Protein AF-0000000068208771 (afdb_homodimer)

Foldseek 3Di:
DDPVPCCVDQDLVSVQLVQQQVLLVVEPPPVQRKKKWKAWPVSHTQFIATDDPDHRLVRGLVSRPPPDLPIAMEMEMADQDAQVSLLVCLNSRHAEYEYADDPVDPPCVHNSVVSNVVSNHHYHHDYDPNPDDDDDPDDDD/DPPVPCCVDQDLVSVQLVQQQVLLVVEPPPVQRKKKWKAWPVSHTQFIATDDPDHRLVRGLVSRPPPDLPIAMEMEIADQDAQVSLLVCLNSRHAEYEYADDPVDPNCPHNSNVSNVVSNHHYHHDYDPNPDDDDDPDDDD

Secondary structure (DSSP, 8-state):
---S----S--HHHHHHHHHHHHHTT-S-GGG--EEEEE-TT--EEEEEE-SSS-HHHHHHHHS-S--TTS-EEEEESS---HHHHHHHHHTTEEEEEEE--TTS-GGGSHHHHHHHHTTPEEEEE--SS-EEEEE-S---/---S----S--HHHHHHHHHHHHHTT-S-GGG--EEEEE-TT--EEEEEE-SSS-HHHHHHHHS-TT-TTS-EEEEESS---HHHHHHHHHTTEEEEEEE--TTS-GGGSHHHHHHHHTTPEEEEE--SS-EEEEE-S---

Sequence (282 aa):
MDSQGRLCYLEGTNYFMGLACLTALRTFDRNNQVGVCVIDAGQKIVSLGYQNDSHAEINALNSLNSQSVSELYTMFVTKFPCSQCAYVIGTFGIKKLVYPHDKRKKIRTTNAFRILQEFGIDVEPYISNAGEIVLSLGPNNMDSQGRLCYLEGTNYFMGLACLTALRTFDRNNQVGVCVIDAGQKIVSLGYQNDSHAEINALNSLNSQSVSELYTMFVTKFPCSQCAYVIGTFGIKKLVYPHDKRKKIRTTNAFRILQEFGIDVEPYISNAGEIVLSLGPNN

Organism: Rhynchophorus ferrugineus (NCBI:txid354439)

Solvent-accessible surface area (backbone atoms only — not comparable to full-atom values): 15100 Å² total; per-residue (Å²): 130,87,69,88,56,70,68,71,29,48,50,70,69,60,41,43,42,43,51,4,50,58,40,8,34,50,7,70,52,72,91,56,51,28,9,19,25,30,24,40,80,84,68,43,78,63,29,64,13,35,22,67,100,48,52,14,66,56,46,18,58,68,59,36,72,82,72,72,65,82,51,52,23,38,37,27,34,49,54,80,64,51,51,70,54,24,52,54,45,48,73,63,35,44,40,31,38,38,26,37,51,42,92,90,54,69,59,86,76,34,67,22,44,50,48,28,49,74,61,63,32,44,77,41,74,37,75,64,82,72,64,64,48,75,42,67,54,50,43,72,129,128,86,69,88,55,70,69,69,30,48,50,68,70,58,43,44,42,43,51,4,48,58,41,7,33,51,8,71,53,72,92,55,51,28,9,21,24,30,24,40,81,85,70,43,77,64,28,64,14,35,21,67,99,47,53,14,66,56,45,18,58,67,60,35,71,81,71,69,60,84,49,50,24,38,34,28,33,49,53,80,65,51,50,69,54,24,50,54,46,49,74,61,34,45,40,32,38,36,26,38,50,42,90,91,53,71,58,84,75,35,67,22,44,50,47,27,48,74,62,64,32,44,76,41,73,38,77,63,83,74,64,65,47,75,42,69,54,49,42,73,130

Structure (mmCIF, N/CA/C/O backbone):
data_AF-0000000068208771-model_v1
#
loop_
_entity.id
_entity.type
_entity.pdbx_description
1 polymer 'CMP/dCMP-type deaminase domain-containing protein'
#
loop_
_atom_site.group_PDB
_atom_site.id
_atom_site.type_symbol
_atom_site.label_atom_id
_atom_site.label_alt_id
_atom_site.label_comp_id
_atom_site.label_asym_id
_atom_site.label_entity_id
_atom_site.label_seq_id
_atom_site.pdbx_PDB_ins_code
_atom_site.Cartn_x
_atom_site.Cartn_y
_atom_site.Cartn_z
_atom_site.occupancy
_atom_site.B_iso_or_equiv
_atom_site.auth_seq_id
_atom_site.auth_comp_id
_atom_site.auth_asym_id
_atom_site.auth_atom_id
_atom_site.pdbx_PDB_model_num
ATOM 1 N N . MET A 1 1 ? -28.812 2.52 -18.891 1 22.62 1 MET A N 1
ATOM 2 C CA . MET A 1 1 ? -27.438 2.049 -18.844 1 22.62 1 MET A CA 1
ATOM 3 C C . MET A 1 1 ? -26.594 2.922 -17.922 1 22.62 1 MET A C 1
ATOM 5 O O . MET A 1 1 ? -26.391 4.109 -18.188 1 22.62 1 MET A O 1
ATOM 9 N N . ASP A 1 2 ? -26.766 3.068 -16.578 1 29.27 2 ASP A N 1
ATOM 10 C CA . ASP A 1 2 ? -26.609 4.184 -15.641 1 29.27 2 ASP A CA 1
ATOM 11 C C . ASP A 1 2 ? -25.203 4.758 -15.695 1 29.27 2 ASP A C 1
ATOM 13 O O . ASP A 1 2 ? -24.219 4.016 -15.602 1 29.27 2 ASP A O 1
ATOM 17 N N . SER A 1 3 ? -24.828 5.785 -16.328 1 30.69 3 SER A N 1
ATOM 18 C CA . SER A 1 3 ? -23.812 6.613 -16.984 1 30.69 3 SER A CA 1
ATOM 19 C C . SER A 1 3 ? -22.672 6.93 -16.031 1 30.69 3 SER A C 1
ATOM 21 O O . SER A 1 3 ? -21.672 7.535 -16.438 1 30.69 3 SER A O 1
ATOM 23 N N . GLN A 1 4 ? -23.047 7.496 -14.828 1 34.03 4 GLN A N 1
ATOM 24 C CA . GLN A 1 4 ? -22.062 8 -13.875 1 34.03 4 GLN A CA 1
ATOM 25 C C . GLN A 1 4 ? -20.953 6.98 -13.633 1 34.03 4 GLN A C 1
ATOM 27 O O . GLN A 1 4 ? -21.156 5.992 -12.93 1 34.03 4 GLN A O 1
ATOM 32 N N . GLY A 1 5 ? -20.328 6.605 -14.617 1 36.62 5 GLY A N 1
ATOM 33 C CA . GLY A 1 5 ? -19.531 5.484 -15.086 1 36.62 5 GLY A CA 1
ATOM 34 C C . GLY A 1 5 ? -18.484 5.035 -14.086 1 36.62 5 GLY A C 1
ATOM 35 O O . GLY A 1 5 ? -17.75 5.863 -13.539 1 36.62 5 GLY A O 1
ATOM 36 N N . ARG A 1 6 ? -18.766 4.113 -13.18 1 40.41 6 ARG A N 1
ATOM 37 C CA . ARG A 1 6 ? -17.875 3.516 -12.18 1 40.41 6 ARG A CA 1
ATOM 38 C C . ARG A 1 6 ? -16.422 3.598 -12.609 1 40.41 6 ARG A C 1
ATOM 40 O O . ARG A 1 6 ? -16 2.895 -13.531 1 40.41 6 ARG A O 1
ATOM 47 N N . LEU A 1 7 ? -15.992 4.805 -13.086 1 49.78 7 LEU A N 1
ATOM 48 C CA . LEU A 1 7 ? -14.57 4.746 -13.406 1 49.78 7 LEU A CA 1
ATOM 49 C C . LEU A 1 7 ? -13.859 3.723 -12.523 1 49.78 7 LEU A C 1
ATOM 51 O O . LEU A 1 7 ? -13.789 3.889 -11.305 1 49.78 7 LEU A O 1
ATOM 55 N N . CYS A 1 8 ? -14.25 2.496 -12.828 1 60.72 8 CYS A N 1
ATOM 56 C CA . CYS A 1 8 ? -14.094 1.239 -12.109 1 60.72 8 CYS A CA 1
ATOM 57 C C . CYS A 1 8 ? -12.656 1.057 -11.641 1 60.72 8 CYS A C 1
ATOM 59 O O . CYS A 1 8 ? -12.359 0.129 -10.883 1 60.72 8 CYS A O 1
ATOM 61 N N . TYR A 1 9 ? -11.836 2.064 -12.188 1 73.69 9 TYR A N 1
ATOM 62 C CA . TYR A 1 9 ? -10.484 1.903 -11.656 1 73.69 9 TYR A CA 1
ATOM 63 C C . TYR A 1 9 ? -10.18 2.969 -10.609 1 73.69 9 TYR A C 1
ATOM 65 O O . TYR A 1 9 ? -10.789 4.043 -10.617 1 73.69 9 TYR A O 1
ATOM 73 N N . LEU A 1 10 ? -9.5 2.744 -9.695 1 83.94 10 LEU A N 1
ATOM 74 C CA . LEU A 1 10 ? -9.117 3.623 -8.594 1 83.94 10 LEU A CA 1
ATOM 75 C C . LEU A 1 10 ? -8.117 4.68 -9.062 1 83.94 10 LEU A C 1
ATOM 77 O O . LEU A 1 10 ? -6.996 4.348 -9.445 1 83.94 10 LEU A O 1
ATOM 81 N N . GLU A 1 11 ? -8.508 5.938 -9.047 1 85.69 11 GLU A N 1
ATOM 82 C CA . GLU A 1 11 ? -7.637 7.051 -9.414 1 85.69 11 GLU A CA 1
ATOM 83 C C . GLU A 1 11 ? -6.461 7.176 -8.453 1 85.69 11 GLU A C 1
ATOM 85 O O . GLU A 1 11 ? -6.523 6.691 -7.324 1 85.69 11 GLU A O 1
ATOM 90 N N . GLY A 1 12 ? -5.379 7.848 -8.93 1 90.56 12 GLY A N 1
ATOM 91 C CA . GLY A 1 12 ? -4.129 7.914 -8.195 1 90.56 12 GLY A CA 1
ATOM 92 C C . GLY A 1 12 ? -4.293 8.469 -6.789 1 90.56 12 GLY A C 1
ATOM 93 O O . GLY A 1 12 ? -3.807 7.883 -5.824 1 90.56 12 GLY A O 1
ATOM 94 N N . THR A 1 13 ? -5.027 9.625 -6.699 1 92.44 13 THR A N 1
ATOM 95 C CA . THR A 1 13 ? -5.16 10.25 -5.391 1 92.44 13 THR A CA 1
ATOM 96 C C . THR A 1 13 ? -5.945 9.352 -4.438 1 92.44 13 THR A C 1
ATOM 98 O O . THR A 1 13 ? -5.574 9.203 -3.271 1 92.44 13 THR A O 1
ATOM 101 N N . ASN A 1 14 ? -7.016 8.789 -4.977 1 93.81 14 ASN A N 1
ATOM 102 C CA . ASN A 1 14 ? -7.797 7.852 -4.18 1 93.81 14 ASN A CA 1
ATOM 103 C C . ASN A 1 14 ? -6.98 6.621 -3.799 1 93.81 14 ASN A C 1
ATOM 105 O O . ASN A 1 14 ? -7.121 6.094 -2.693 1 93.81 14 ASN A O 1
ATOM 109 N N . TYR A 1 15 ? -6.172 6.242 -4.719 1 95.25 15 TYR A N 1
ATOM 110 C CA . TYR A 1 15 ? -5.324 5.078 -4.473 1 95.25 15 TYR A CA 1
ATOM 111 C C . TYR A 1 15 ? -4.359 5.34 -3.324 1 95.25 15 TYR A C 1
ATOM 113 O O . TYR A 1 15 ? -4.277 4.551 -2.379 1 95.25 15 TYR A O 1
ATOM 121 N N . PHE A 1 16 ? -3.678 6.465 -3.352 1 96.88 16 PHE A N 1
ATOM 122 C CA . PHE A 1 16 ? -2.666 6.766 -2.346 1 96.88 16 PHE A CA 1
ATOM 123 C C . PHE A 1 16 ? -3.309 7.004 -0.985 1 96.88 16 PHE A C 1
ATOM 125 O O . PHE A 1 16 ? -2.783 6.566 0.041 1 96.88 16 PHE A O 1
ATOM 132 N N . MET A 1 17 ? -4.445 7.645 -1.017 1 96.31 17 MET A N 1
ATOM 133 C CA . MET A 1 17 ? -5.18 7.809 0.235 1 96.31 17 MET A CA 1
ATOM 134 C C . MET A 1 17 ? -5.68 6.461 0.748 1 96.31 17 MET A C 1
ATOM 136 O O . MET A 1 17 ? -5.676 6.211 1.954 1 96.31 17 MET A O 1
ATOM 140 N N . GLY A 1 18 ? -6.152 5.66 -0.198 1 95.94 18 GLY A N 1
ATOM 141 C CA . GLY A 1 18 ? -6.562 4.316 0.167 1 95.94 18 GLY A CA 1
ATOM 142 C C . GLY A 1 18 ? -5.457 3.512 0.825 1 95.94 18 GLY A C 1
ATOM 143 O O . GLY A 1 18 ? -5.703 2.779 1.785 1 95.94 18 GLY A O 1
ATOM 144 N N . LEU A 1 19 ? -4.254 3.639 0.294 1 97.38 19 LEU A N 1
ATOM 145 C CA . LEU A 1 19 ? -3.107 2.963 0.89 1 97.38 19 LEU A CA 1
ATOM 146 C C . LEU A 1 19 ? -2.879 3.438 2.32 1 97.38 19 LEU A C 1
ATOM 148 O O . LEU A 1 19 ? -2.629 2.627 3.217 1 97.38 19 LEU A O 1
ATOM 152 N N . ALA A 1 20 ? -2.939 4.746 2.498 1 97.19 20 ALA A N 1
ATOM 153 C CA . ALA A 1 20 ? -2.793 5.301 3.842 1 97.19 20 ALA A CA 1
ATOM 154 C C . ALA A 1 20 ? -3.869 4.758 4.777 1 97.19 20 ALA A C 1
ATOM 156 O O . ALA A 1 20 ? -3.572 4.352 5.902 1 97.19 20 ALA A O 1
ATOM 157 N N . CYS A 1 21 ? -5.074 4.707 4.328 1 95.06 21 CYS A N 1
ATOM 158 C CA . CYS A 1 21 ? -6.195 4.234 5.133 1 95.06 21 CYS A CA 1
ATOM 159 C C . CYS A 1 21 ? -6.035 2.762 5.48 1 95.06 21 CYS A C 1
ATOM 161 O O . CYS A 1 21 ? -6.277 2.359 6.621 1 95.06 21 CYS A O 1
ATOM 163 N N . LEU A 1 22 ? -5.707 1.969 4.512 1 95.81 22 LEU A N 1
ATOM 164 C CA . LEU A 1 22 ? -5.492 0.55 4.773 1 95.81 22 LEU A CA 1
ATOM 165 C C . LEU A 1 22 ? -4.379 0.348 5.793 1 95.81 22 LEU A C 1
ATOM 167 O O . LEU A 1 22 ? -4.508 -0.469 6.707 1 95.81 22 LEU A O 1
ATOM 171 N N . THR A 1 23 ? -3.279 1.075 5.641 1 96.5 23 THR A N 1
ATOM 172 C CA . THR A 1 23 ? -2.129 0.981 6.535 1 96.5 23 THR A CA 1
ATOM 173 C C . THR A 1 23 ? -2.514 1.384 7.957 1 96.5 23 THR A C 1
ATOM 175 O O . THR A 1 23 ? -2.014 0.811 8.922 1 96.5 23 THR A O 1
ATOM 178 N N . ALA A 1 24 ? -3.418 2.336 8.062 1 95.38 24 ALA A N 1
ATOM 179 C CA . ALA A 1 24 ? -3.885 2.781 9.367 1 95.38 24 ALA A CA 1
ATOM 180 C C . ALA A 1 24 ? -4.496 1.627 10.156 1 95.38 24 ALA A C 1
ATOM 182 O O . ALA A 1 24 ? -4.449 1.615 11.391 1 95.38 24 ALA A O 1
ATOM 183 N N . LEU A 1 25 ? -5.004 0.657 9.453 1 93.12 25 LEU A N 1
ATOM 184 C CA . LEU A 1 25 ? -5.715 -0.451 10.078 1 93.12 25 LEU A CA 1
ATOM 185 C C . LEU A 1 25 ? -4.738 -1.407 10.758 1 93.12 25 LEU A C 1
ATOM 187 O O . LEU A 1 25 ? -5.156 -2.311 11.492 1 93.12 25 LEU A O 1
ATOM 191 N N . ARG A 1 26 ? -3.469 -1.17 10.562 1 93.81 26 ARG A N 1
ATOM 192 C CA . ARG A 1 26 ? -2.469 -1.985 11.25 1 93.81 26 ARG A CA 1
ATOM 193 C C . ARG A 1 26 ? -2.312 -1.557 12.703 1 93.81 26 ARG A C 1
ATOM 195 O O . ARG A 1 26 ? -1.703 -2.268 13.5 1 93.81 26 ARG A O 1
ATOM 202 N N . THR A 1 27 ? -2.73 -0.34 12.961 1 92.38 27 THR A N 1
ATOM 203 C CA . THR A 1 27 ? -2.627 0.186 14.312 1 92.38 27 THR A CA 1
ATOM 204 C C . THR A 1 27 ? -3.453 -0.654 15.281 1 92.38 27 THR A C 1
ATOM 206 O O . THR A 1 27 ? -4.633 -0.911 15.039 1 92.38 27 THR A O 1
ATOM 209 N N . PHE A 1 28 ? -2.826 -1.038 16.344 1 86.94 28 PHE A N 1
ATOM 210 C CA . PHE A 1 28 ? -3.486 -1.889 17.328 1 86.94 28 PHE A CA 1
ATOM 211 C C . PHE A 1 28 ? -4.598 -1.13 18.031 1 86.94 28 PHE A C 1
ATOM 213 O O . PHE A 1 28 ? -5.676 -1.681 18.281 1 86.94 28 PHE A O 1
ATOM 220 N N . ASP A 1 29 ? -4.309 0.114 18.422 1 85.25 29 ASP A N 1
ATOM 221 C CA . ASP A 1 29 ? -5.305 0.947 19.094 1 85.25 29 ASP A CA 1
ATOM 222 C C . ASP A 1 29 ? -6.348 1.454 18.094 1 85.25 29 ASP A C 1
ATOM 224 O O . ASP A 1 29 ? -6.09 2.389 17.328 1 85.25 29 ASP A O 1
ATOM 228 N N . ARG A 1 30 ? -7.477 0.97 18.109 1 82.38 30 ARG A N 1
ATOM 229 C CA . ARG A 1 30 ? -8.539 1.267 17.156 1 82.38 30 ARG A CA 1
ATOM 230 C C . ARG A 1 30 ? -8.945 2.736 17.219 1 82.38 30 ARG A C 1
ATOM 232 O O . ARG A 1 30 ? -9.453 3.291 16.25 1 82.38 30 ARG A O 1
ATOM 239 N N . ASN A 1 31 ? -8.695 3.34 18.328 1 83.44 31 ASN A N 1
ATOM 240 C CA . ASN A 1 31 ? -9.109 4.727 18.516 1 83.44 31 ASN A CA 1
ATOM 241 C C . ASN A 1 31 ? -8.07 5.699 17.953 1 83.44 31 ASN A C 1
ATOM 243 O O . ASN A 1 31 ? -8.32 6.902 17.875 1 83.44 31 ASN A O 1
ATOM 247 N N . ASN A 1 32 ? -6.961 5.148 17.594 1 88.56 32 ASN A N 1
ATOM 248 C CA . ASN A 1 32 ? -5.879 5.996 17.109 1 88.56 32 ASN A CA 1
ATOM 249 C C . ASN A 1 32 ? -5.27 5.449 15.812 1 88.56 32 ASN A C 1
ATOM 251 O O . ASN A 1 32 ? -4.047 5.359 15.688 1 88.56 32 ASN A O 1
ATOM 255 N N . GLN A 1 33 ? -6.18 5.023 14.93 1 91.81 33 GLN A N 1
ATOM 256 C CA . GLN A 1 33 ? -5.688 4.469 13.672 1 91.81 33 GLN A CA 1
ATOM 257 C C . GLN A 1 33 ? -5.344 5.574 12.68 1 91.81 33 GLN A C 1
ATOM 259 O O . GLN A 1 33 ? -6.238 6.195 12.102 1 91.81 33 GLN A O 1
ATOM 264 N N . VAL A 1 34 ? -4.066 5.867 12.594 1 95.06 34 VAL A N 1
ATOM 265 C CA . VAL A 1 34 ? -3.551 6.855 11.656 1 95.06 34 VAL A CA 1
ATOM 266 C C . VAL A 1 34 ? -2.574 6.188 10.688 1 95.06 34 VAL A C 1
ATOM 268 O O . VAL A 1 34 ? -1.745 5.371 11.102 1 95.06 34 VAL A O 1
ATOM 271 N N . GLY A 1 35 ? -2.727 6.441 9.438 1 96.94 35 GLY A N 1
ATOM 272 C CA . GLY A 1 35 ? -1.852 5.91 8.406 1 96.94 35 GLY A CA 1
ATOM 273 C C . GLY A 1 35 ? -1.301 6.98 7.484 1 96.94 35 GLY A C 1
ATOM 274 O O . GLY A 1 35 ? -1.88 8.062 7.363 1 96.94 35 GLY A O 1
ATOM 275 N N . VAL A 1 36 ? -0.156 6.609 6.887 1 97.31 36 VAL A N 1
ATOM 276 C CA . VAL A 1 36 ? 0.547 7.543 6.012 1 97.31 36 VAL A CA 1
ATOM 277 C C . VAL A 1 36 ? 1.045 6.809 4.766 1 97.31 36 VAL A C 1
ATOM 279 O O . VAL A 1 36 ? 1.467 5.652 4.848 1 97.31 36 VAL A O 1
ATOM 282 N N . CYS A 1 37 ? 0.957 7.48 3.656 1 97 37 CYS A N 1
ATOM 283 C CA . CYS A 1 37 ? 1.571 7.039 2.41 1 97 37 CYS A CA 1
ATOM 284 C C . CYS A 1 37 ? 2.428 8.141 1.803 1 97 37 CYS A C 1
ATOM 286 O O . CYS A 1 37 ? 1.97 9.273 1.647 1 97 37 CYS A O 1
ATOM 288 N N . VAL A 1 38 ? 3.711 7.855 1.503 1 95.44 38 VAL A N 1
ATOM 289 C CA . VAL A 1 38 ? 4.609 8.82 0.879 1 95.44 38 VAL A CA 1
ATOM 290 C C . VAL A 1 38 ? 4.977 8.352 -0.527 1 95.44 38 VAL A C 1
ATOM 292 O O . VAL A 1 38 ? 5.352 7.195 -0.725 1 95.44 38 VAL A O 1
ATOM 295 N N . ILE A 1 39 ? 4.844 9.242 -1.461 1 93.88 39 ILE A N 1
ATOM 296 C CA . ILE A 1 39 ? 5.203 8.914 -2.836 1 93.88 39 ILE A CA 1
ATOM 297 C C . ILE A 1 39 ? 6.266 9.891 -3.34 1 93.88 39 ILE A C 1
ATOM 299 O O . ILE A 1 39 ? 6.391 11 -2.824 1 93.88 39 ILE A O 1
ATOM 303 N N . ASP A 1 40 ? 7.055 9.445 -4.297 1 90.38 40 ASP A N 1
ATOM 304 C CA . ASP A 1 40 ? 8.047 10.328 -4.91 1 90.38 40 ASP A CA 1
ATOM 305 C C . ASP A 1 40 ? 7.469 11.039 -6.129 1 90.38 40 ASP A C 1
ATOM 307 O O . ASP A 1 40 ? 6.273 10.938 -6.406 1 90.38 40 ASP A O 1
ATOM 311 N N . ALA A 1 41 ? 8.32 11.766 -6.816 1 88.5 41 ALA A N 1
ATOM 312 C CA . ALA A 1 41 ? 7.879 12.578 -7.949 1 88.5 41 ALA A CA 1
ATOM 313 C C . ALA A 1 41 ? 7.348 11.703 -9.078 1 88.5 41 ALA A C 1
ATOM 315 O O . ALA A 1 41 ? 6.52 12.141 -9.883 1 88.5 41 ALA A O 1
ATOM 316 N N . GLY A 1 42 ? 7.809 10.453 -9.148 1 86.38 42 GLY A N 1
ATOM 317 C CA . GLY A 1 42 ? 7.355 9.516 -10.156 1 86.38 42 GLY A CA 1
ATOM 318 C C . GLY A 1 42 ? 6.129 8.727 -9.734 1 86.38 42 GLY A C 1
ATOM 319 O O . GLY A 1 42 ? 5.785 7.727 -10.367 1 86.38 42 GLY A O 1
ATOM 320 N N . GLN A 1 43 ? 5.562 9.047 -8.562 1 89.81 43 GLN A N 1
ATOM 321 C CA . GLN A 1 43 ? 4.355 8.438 -8.016 1 89.81 43 GLN A CA 1
ATOM 322 C C . GLN A 1 43 ? 4.621 7.008 -7.555 1 89.81 43 GLN A C 1
ATOM 324 O O . GLN A 1 43 ? 3.717 6.172 -7.555 1 89.81 43 GLN A O 1
ATOM 329 N N . LYS A 1 44 ? 5.863 6.789 -7.305 1 87.75 44 LYS A N 1
ATOM 330 C CA . LYS A 1 44 ? 6.211 5.52 -6.672 1 87.75 44 LYS A CA 1
ATOM 331 C C . LYS A 1 44 ? 6.062 5.602 -5.156 1 87.75 44 LYS A C 1
ATOM 333 O O . LYS A 1 44 ? 6.457 6.594 -4.539 1 87.75 44 LYS A O 1
ATOM 338 N N . ILE A 1 45 ? 5.48 4.574 -4.605 1 91.81 45 ILE A N 1
ATOM 339 C CA . ILE A 1 45 ? 5.355 4.52 -3.152 1 91.81 45 ILE A CA 1
ATOM 340 C C . ILE A 1 45 ? 6.727 4.266 -2.525 1 91.81 45 ILE A C 1
ATOM 342 O O . ILE A 1 45 ? 7.387 3.275 -2.84 1 91.81 45 ILE A O 1
ATOM 346 N N . VAL A 1 46 ? 7.117 5.145 -1.644 1 89.69 46 VAL A N 1
ATOM 347 C CA . VAL A 1 46 ? 8.461 5.008 -1.1 1 89.69 46 VAL A CA 1
ATOM 348 C C . VAL A 1 46 ? 8.391 4.633 0.378 1 89.69 46 VAL A C 1
ATOM 350 O O . VAL A 1 46 ? 9.352 4.109 0.941 1 89.69 46 VAL A O 1
ATOM 353 N N . SER A 1 47 ? 7.199 4.918 0.941 1 92.88 47 SER A N 1
ATOM 354 C CA . SER A 1 47 ? 7.094 4.586 2.359 1 92.88 47 SER A CA 1
ATOM 355 C C . SER A 1 47 ? 5.637 4.535 2.809 1 92.88 47 SER A C 1
ATOM 357 O O . SER A 1 47 ? 4.809 5.312 2.334 1 92.88 47 SER A O 1
ATOM 359 N N . LEU A 1 48 ? 5.422 3.646 3.672 1 95.5 48 LEU A N 1
ATOM 360 C CA . LEU A 1 48 ? 4.156 3.551 4.395 1 95.5 48 LEU A CA 1
ATOM 361 C C . LEU A 1 48 ? 4.391 3.506 5.898 1 95.5 48 LEU A C 1
ATOM 363 O O . LEU A 1 48 ? 5.379 2.932 6.363 1 95.5 48 LEU A O 1
ATOM 367 N N . GLY A 1 49 ? 3.463 4.152 6.637 1 95.44 49 GLY A N 1
ATOM 368 C CA . GLY A 1 49 ? 3.59 4.156 8.086 1 95.44 49 GLY A CA 1
ATOM 369 C C . GLY A 1 49 ? 2.254 4.16 8.805 1 95.44 49 GLY A C 1
ATOM 370 O O . GLY A 1 49 ? 1.269 4.691 8.289 1 95.44 49 GLY A O 1
ATOM 371 N N . TYR A 1 50 ? 2.266 3.564 9.969 1 95.56 50 TYR A N 1
ATOM 372 C CA . TYR A 1 50 ? 1.074 3.549 10.812 1 95.56 50 TYR A CA 1
ATOM 373 C C . TYR A 1 50 ? 1.425 3.859 12.258 1 95.56 50 TYR A C 1
ATOM 375 O O . TYR A 1 50 ? 2.59 3.77 12.656 1 95.56 50 TYR A O 1
ATOM 383 N N . GLN A 1 51 ? 0.378 4.215 12.945 1 95 51 GLN A N 1
ATOM 384 C CA . GLN A 1 51 ? 0.531 4.578 14.352 1 95 51 GLN A CA 1
ATOM 385 C C . GLN A 1 51 ? 0.821 3.352 15.211 1 95 51 GLN A C 1
ATOM 387 O O . GLN A 1 51 ? 0.119 2.344 15.117 1 95 51 GLN A O 1
ATOM 392 N N . ASN A 1 52 ? 1.926 3.393 15.961 1 93.75 52 ASN A N 1
ATOM 393 C CA . ASN A 1 52 ? 2.24 2.486 17.062 1 93.75 52 ASN A CA 1
ATOM 394 C C . ASN A 1 52 ? 2.895 3.223 18.219 1 93.75 52 ASN A C 1
ATOM 396 O O . ASN A 1 52 ? 2.348 4.203 18.734 1 93.75 52 ASN A O 1
ATOM 400 N N . ASP A 1 53 ? 4.137 2.904 18.531 1 92.12 53 ASP A N 1
ATOM 401 C CA . ASP A 1 53 ? 4.809 3.621 19.609 1 92.12 53 ASP A CA 1
ATOM 402 C C . ASP A 1 53 ? 5.172 5.043 19.172 1 92.12 53 ASP A C 1
ATOM 404 O O . ASP A 1 53 ? 5.5 5.883 20.016 1 92.12 53 ASP A O 1
ATOM 408 N N . SER A 1 54 ? 5.133 5.262 17.938 1 94.69 54 SER A N 1
ATOM 409 C CA . SER A 1 54 ? 5.371 6.578 17.359 1 94.69 54 SER A CA 1
ATOM 410 C C . SER A 1 54 ? 4.262 6.961 16.391 1 94.69 54 SER A C 1
ATOM 412 O O . SER A 1 54 ? 3.455 6.117 15.992 1 94.69 54 SER A O 1
ATOM 414 N N . HIS A 1 55 ? 4.184 8.18 16.047 1 96.69 55 HIS A N 1
ATOM 415 C CA . HIS A 1 55 ? 3.193 8.656 15.094 1 96.69 55 HIS A CA 1
ATOM 416 C C . HIS A 1 55 ? 3.455 8.086 13.703 1 96.69 55 HIS A C 1
ATOM 418 O O . HIS A 1 55 ? 4.605 7.824 13.336 1 96.69 55 HIS A O 1
ATOM 424 N N . ALA A 1 56 ? 2.373 7.914 12.992 1 97.06 56 ALA A N 1
ATOM 425 C CA . ALA A 1 56 ? 2.447 7.324 11.656 1 97.06 56 ALA A CA 1
ATOM 426 C C . ALA A 1 56 ? 3.404 8.109 10.766 1 97.06 56 ALA A C 1
ATOM 428 O O . ALA A 1 56 ? 4.16 7.52 9.984 1 97.06 56 ALA A O 1
ATOM 429 N N . GLU A 1 57 ? 3.35 9.5 10.781 1 96.5 57 GLU A N 1
ATOM 430 C CA . GLU A 1 57 ? 4.223 10.359 9.984 1 96.5 57 GLU A CA 1
ATOM 431 C C . GLU A 1 57 ? 5.691 10.07 10.281 1 96.5 57 GLU A C 1
ATOM 433 O O . GLU A 1 57 ? 6.5 9.922 9.359 1 96.5 57 GLU A O 1
ATOM 438 N N . ILE A 1 58 ? 5.996 9.969 11.555 1 94.88 58 ILE A N 1
ATOM 439 C CA . ILE A 1 58 ? 7.371 9.727 11.977 1 94.88 58 ILE A CA 1
ATOM 440 C C . ILE A 1 58 ? 7.82 8.344 11.508 1 94.88 58 ILE A C 1
ATOM 442 O O . ILE A 1 58 ? 8.914 8.195 10.953 1 94.88 58 ILE A O 1
ATOM 446 N N . ASN A 1 59 ? 6.969 7.375 11.695 1 94.5 59 ASN A N 1
ATOM 447 C CA . ASN A 1 59 ? 7.297 6.016 11.273 1 94.5 59 ASN A CA 1
ATOM 448 C C . ASN A 1 59 ? 7.535 5.938 9.773 1 94.5 59 ASN A C 1
ATOM 450 O O . ASN A 1 59 ? 8.461 5.254 9.32 1 94.5 59 ASN A O 1
ATOM 454 N N . ALA A 1 60 ? 6.715 6.586 8.984 1 94.38 60 ALA A N 1
ATOM 455 C CA . ALA A 1 60 ? 6.887 6.605 7.535 1 94.38 60 ALA A CA 1
ATOM 456 C C . ALA A 1 60 ? 8.203 7.273 7.148 1 94.38 60 ALA A C 1
ATOM 458 O O . ALA A 1 60 ? 8.945 6.758 6.309 1 94.38 60 ALA A O 1
ATOM 459 N N . LEU A 1 61 ? 8.508 8.367 7.754 1 92.44 61 LEU A N 1
ATOM 460 C CA . LEU A 1 61 ? 9.695 9.148 7.395 1 92.44 61 LEU A CA 1
ATOM 461 C C . LEU A 1 61 ? 10.969 8.422 7.82 1 92.44 61 LEU A C 1
ATOM 463 O O . LEU A 1 61 ? 11.977 8.477 7.117 1 92.44 61 LEU A O 1
ATOM 467 N N . ASN A 1 62 ? 10.867 7.738 8.961 1 88.75 62 ASN A N 1
ATOM 468 C CA . ASN A 1 62 ? 12.023 6.98 9.43 1 88.75 62 ASN A CA 1
ATOM 469 C C . ASN A 1 62 ? 12.352 5.824 8.492 1 88.75 62 ASN A C 1
ATOM 471 O O . ASN A 1 62 ? 13.5 5.395 8.406 1 88.75 62 ASN A O 1
ATOM 475 N N . SER A 1 63 ? 11.383 5.309 7.863 1 84 63 SER A N 1
ATOM 476 C CA . SER A 1 63 ? 11.57 4.172 6.973 1 84 63 SER A CA 1
ATOM 477 C C . SER A 1 63 ? 12.086 4.617 5.605 1 84 63 SER A C 1
ATOM 479 O O . SER A 1 63 ? 12.508 3.791 4.797 1 84 63 SER A O 1
ATOM 481 N N . LEU A 1 64 ? 11.906 5.918 5.293 1 80.12 64 LEU A N 1
ATOM 482 C CA . LEU A 1 64 ? 12.375 6.457 4.02 1 80.12 64 LEU A CA 1
ATOM 483 C C . LEU A 1 64 ? 13.891 6.324 3.904 1 80.12 64 LEU A C 1
ATOM 485 O O . LEU A 1 64 ? 14.617 6.59 4.867 1 80.12 64 LEU A O 1
ATOM 489 N N . ASN A 1 65 ? 14.445 5.227 3.418 1 61.28 65 ASN A N 1
ATOM 490 C CA . ASN A 1 65 ? 15.883 5.09 3.227 1 61.28 65 ASN A CA 1
ATOM 491 C C . ASN A 1 65 ? 16.547 6.441 2.949 1 61.28 65 ASN A C 1
ATOM 493 O O . ASN A 1 65 ? 15.906 7.34 2.395 1 61.28 65 ASN A O 1
ATOM 497 N N . SER A 1 66 ? 17.609 6.844 3.879 1 51.16 66 SER A N 1
ATOM 498 C CA . SER A 1 66 ? 18.438 8.047 3.93 1 51.16 66 SER A CA 1
ATOM 499 C C . SER A 1 66 ? 18.531 8.711 2.561 1 51.16 66 SER A C 1
ATOM 501 O O . SER A 1 66 ? 19.125 9.781 2.426 1 51.16 66 SER A O 1
ATOM 503 N N . GLN A 1 67 ? 18.594 7.957 1.626 1 46.69 67 GLN A N 1
ATOM 504 C CA . GLN A 1 67 ? 19.453 8.523 0.589 1 46.69 67 GLN 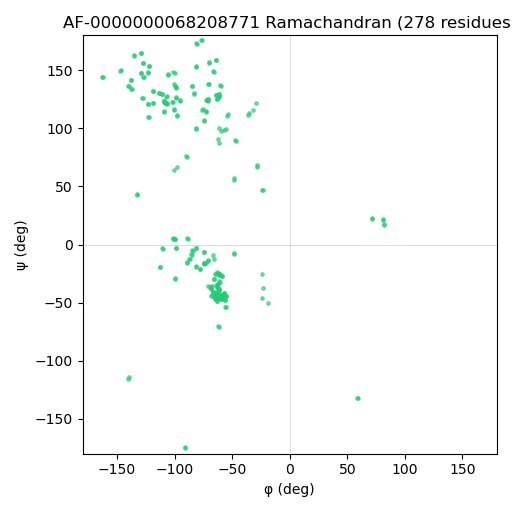A CA 1
ATOM 505 C C . GLN A 1 67 ? 18.891 9.852 0.076 1 46.69 67 GLN A C 1
ATOM 507 O O . GLN A 1 67 ? 19.656 10.781 -0.186 1 46.69 67 GLN A O 1
ATOM 512 N N . SER A 1 68 ? 17.688 9.984 -0.755 1 47.78 68 SER A N 1
ATOM 513 C CA . SER A 1 68 ? 17.703 11.047 -1.749 1 47.78 68 SER A CA 1
ATOM 514 C C . SER A 1 68 ? 16.969 12.289 -1.242 1 47.78 68 SER A C 1
ATOM 516 O O . SER A 1 68 ? 15.75 12.266 -1.076 1 47.78 68 SER A O 1
ATOM 518 N N . VAL A 1 69 ? 17.516 12.953 -0.201 1 47.56 69 VAL A N 1
ATOM 519 C CA . VAL A 1 69 ? 17.125 14.312 0.178 1 47.56 69 VAL A CA 1
ATOM 520 C C . VAL A 1 69 ? 16.422 15 -0.993 1 47.56 69 VAL A C 1
ATOM 522 O O . VAL A 1 69 ? 15.664 15.945 -0.8 1 47.56 69 VAL A O 1
ATOM 525 N N . SER A 1 70 ? 17.016 14.969 -2.141 1 49.84 70 SER A N 1
ATOM 526 C CA . SER A 1 70 ? 16.703 15.914 -3.205 1 49.84 70 SER A CA 1
ATOM 527 C C . SER A 1 70 ? 15.281 15.711 -3.715 1 49.84 70 SER A C 1
ATOM 529 O O . SER A 1 70 ? 14.789 16.484 -4.539 1 49.84 70 SER A O 1
ATOM 531 N N . GLU A 1 71 ? 14.57 14.547 -3.35 1 60.56 71 GLU A N 1
ATOM 532 C CA .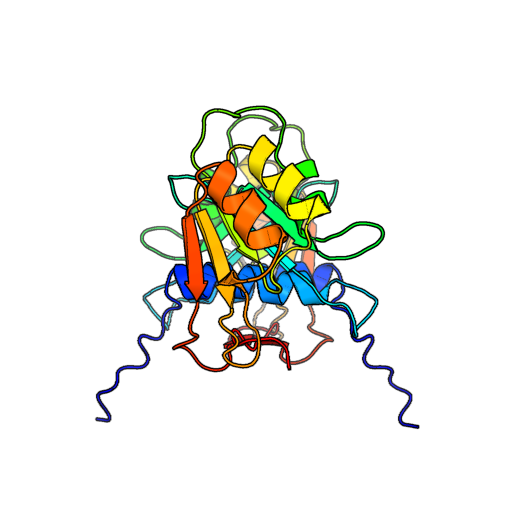 GLU A 1 71 ? 13.453 14.297 -4.25 1 60.56 71 GLU A CA 1
ATOM 533 C C . GLU A 1 71 ? 12.133 14.781 -3.65 1 60.56 71 GLU A C 1
ATOM 535 O O . GLU A 1 71 ? 12.047 15.016 -2.443 1 60.56 71 GLU A O 1
ATOM 540 N N . LEU A 1 72 ? 11.273 15.445 -4.395 1 81.5 72 LEU A N 1
ATOM 541 C CA . LEU A 1 72 ? 9.93 15.984 -4.211 1 81.5 72 LEU A CA 1
ATOM 542 C C . LEU A 1 72 ? 8.945 14.875 -3.859 1 81.5 72 LEU A C 1
ATOM 544 O O . LEU A 1 72 ? 8.656 14.016 -4.691 1 81.5 72 LEU A O 1
ATOM 548 N N . TYR A 1 73 ? 8.727 14.805 -2.445 1 92.19 73 TYR A N 1
ATOM 549 C CA . TYR A 1 73 ? 7.781 13.789 -1.99 1 92.19 73 TYR A CA 1
ATOM 550 C C . TYR A 1 73 ? 6.414 14.398 -1.705 1 92.19 73 TYR A C 1
ATOM 552 O O . TYR A 1 73 ? 6.309 15.594 -1.435 1 92.19 73 TYR A O 1
ATOM 560 N N . THR A 1 74 ? 5.418 13.594 -1.939 1 96 74 THR A N 1
ATOM 561 C CA . THR A 1 74 ? 4.066 13.898 -1.488 1 96 74 THR A CA 1
ATOM 562 C C . THR A 1 74 ? 3.643 12.938 -0.376 1 96 74 THR A C 1
ATOM 564 O O . THR A 1 74 ? 3.852 11.727 -0.477 1 96 74 THR A O 1
ATOM 567 N N . MET A 1 75 ? 3.17 13.492 0.664 1 96.94 75 MET A N 1
ATOM 568 C CA . MET A 1 75 ? 2.732 12.703 1.808 1 96.94 75 MET A CA 1
ATOM 569 C C . MET A 1 75 ? 1.213 12.719 1.937 1 96.94 75 MET A C 1
ATOM 571 O O . MET A 1 75 ? 0.604 13.797 1.964 1 96.94 75 MET A O 1
ATOM 575 N N . PHE A 1 76 ? 0.603 11.531 1.934 1 97.81 76 PHE A N 1
ATOM 576 C CA . PHE A 1 76 ? -0.813 11.367 2.238 1 97.81 76 PHE A CA 1
ATOM 577 C C . PHE A 1 76 ? -1.009 10.93 3.686 1 97.81 76 PHE A C 1
ATOM 579 O O . PHE A 1 76 ? -0.4 9.953 4.133 1 97.81 76 PHE A O 1
ATOM 586 N N . VAL A 1 77 ? -1.829 11.664 4.414 1 97.38 77 VAL A N 1
ATOM 587 C CA . VAL A 1 77 ? -2.096 11.336 5.812 1 97.38 77 VAL A CA 1
ATOM 588 C C . VAL A 1 77 ? -3.596 11.141 6.02 1 97.38 77 VAL A C 1
ATOM 590 O O . VAL A 1 77 ? -4.41 11.781 5.344 1 97.38 77 VAL A O 1
ATOM 593 N N . THR A 1 78 ? -3.928 10.25 6.953 1 95.88 78 THR A N 1
ATOM 594 C CA . THR A 1 78 ? -5.344 10.031 7.23 1 95.88 78 THR A CA 1
ATOM 595 C C . THR A 1 78 ? -5.836 10.984 8.312 1 95.88 78 THR A C 1
ATOM 597 O O . THR A 1 78 ? -7.043 11.117 8.531 1 95.88 78 THR A O 1
ATOM 600 N N . LYS A 1 79 ? -4.93 11.602 9.016 1 94.38 79 LYS A N 1
ATOM 601 C CA . LYS A 1 79 ? -5.18 12.625 10.023 1 94.38 79 LYS A CA 1
ATOM 602 C C . LYS A 1 79 ? -4.129 13.734 9.953 1 94.38 79 LYS A C 1
ATOM 604 O O . LYS A 1 79 ? -2.939 13.453 9.797 1 94.38 79 LYS A O 1
ATOM 609 N N . PHE A 1 80 ? -4.602 14.969 10.047 1 96.56 80 PHE A N 1
ATOM 610 C CA . PHE A 1 80 ? -3.666 16.078 9.953 1 96.56 80 PHE A CA 1
ATOM 611 C C . PHE A 1 80 ? -2.623 16.016 11.062 1 96.56 80 PHE A C 1
ATOM 613 O O . PHE A 1 80 ? -2.959 15.75 12.219 1 96.56 80 PHE A O 1
ATOM 620 N N . PRO A 1 81 ? -1.405 16.266 10.75 1 97.12 81 PRO A N 1
ATOM 621 C CA . PRO A 1 81 ? -0.332 16.047 11.727 1 97.12 81 PRO A CA 1
ATOM 622 C C . PRO A 1 81 ? -0.367 17.062 12.867 1 97.12 81 PRO A C 1
ATOM 624 O O . PRO A 1 81 ? -0.893 18.172 12.711 1 97.12 81 PRO A O 1
ATOM 627 N N . CYS A 1 82 ? 0.227 16.625 13.961 1 96.88 82 CYS A N 1
ATOM 628 C CA . CYS A 1 82 ? 0.47 17.547 15.062 1 96.88 82 CYS A CA 1
ATOM 629 C C . CYS A 1 82 ? 1.657 18.453 14.75 1 96.88 82 CYS A C 1
ATOM 631 O O . CYS A 1 82 ? 2.33 18.281 13.734 1 96.88 82 CYS A O 1
ATOM 633 N N . SER A 1 83 ? 1.896 19.391 15.68 1 97.62 83 SER A N 1
ATOM 634 C CA . SER A 1 83 ? 2.949 20.375 15.453 1 97.62 83 SER A CA 1
ATOM 635 C C . SER A 1 83 ? 4.32 19.703 15.406 1 97.62 83 SER A C 1
ATOM 637 O O . SER A 1 83 ? 5.16 20.062 14.578 1 97.62 83 SER A O 1
ATOM 639 N N . GLN A 1 84 ? 4.57 18.812 16.234 1 97.06 84 GLN A N 1
ATOM 640 C CA . GLN A 1 84 ? 5.863 18.141 16.266 1 97.06 84 GLN A CA 1
ATOM 641 C C . GLN A 1 84 ? 6.129 17.375 14.977 1 97.06 84 GLN A C 1
ATOM 643 O O . GLN A 1 84 ? 7.215 17.484 14.398 1 97.06 84 GLN A O 1
ATOM 648 N N . CYS A 1 85 ? 5.18 16.688 14.562 1 97.56 85 CYS A N 1
ATOM 649 C CA . CYS A 1 85 ? 5.348 15.93 13.32 1 97.56 85 CYS A CA 1
ATOM 650 C C . CYS A 1 85 ? 5.457 16.875 12.125 1 97.56 85 CYS A C 1
ATOM 652 O O . CYS A 1 85 ? 6.168 16.578 11.164 1 97.56 85 CYS A O 1
ATOM 654 N N . ALA A 1 86 ? 4.703 17.953 12.203 1 97.12 86 ALA A N 1
ATOM 655 C CA . ALA A 1 86 ? 4.793 18.938 11.125 1 97.12 86 ALA A CA 1
ATOM 656 C C . ALA A 1 86 ? 6.227 19.438 10.953 1 97.12 86 ALA A C 1
ATOM 658 O O . ALA A 1 86 ? 6.711 19.578 9.828 1 97.12 86 ALA A O 1
ATOM 659 N N . TYR A 1 87 ? 6.848 19.703 12.039 1 95.19 87 TYR A N 1
ATOM 660 C CA . TYR A 1 87 ? 8.234 20.141 11.984 1 95.19 87 TYR A CA 1
ATOM 661 C C . TYR A 1 87 ? 9.117 19.062 11.344 1 95.19 87 TYR A C 1
ATOM 663 O O . TYR A 1 87 ? 9.93 19.375 10.461 1 95.19 87 TYR A O 1
ATOM 671 N N . VAL A 1 88 ? 8.953 17.844 11.75 1 93.44 88 VAL A N 1
ATOM 672 C CA . VAL A 1 88 ? 9.758 16.75 11.227 1 93.44 88 VAL A CA 1
ATOM 673 C C . VAL A 1 88 ? 9.508 16.578 9.734 1 93.44 88 VAL A C 1
ATOM 675 O O . VAL A 1 88 ? 10.453 16.406 8.953 1 93.44 88 VAL A O 1
ATOM 678 N N . ILE A 1 89 ? 8.297 16.641 9.289 1 94.31 89 ILE A N 1
ATOM 679 C CA . ILE A 1 89 ? 7.93 16.547 7.883 1 94.31 89 ILE A CA 1
ATOM 680 C C . ILE A 1 89 ? 8.688 17.594 7.078 1 94.31 89 ILE A C 1
ATOM 682 O O . ILE A 1 89 ? 9.227 17.297 6.008 1 94.31 89 ILE A O 1
ATOM 686 N N . GLY A 1 90 ? 8.742 18.797 7.59 1 91.19 90 GLY A N 1
ATOM 687 C CA . GLY A 1 90 ? 9.406 19.891 6.914 1 91.19 90 GLY A CA 1
ATOM 688 C C . GLY A 1 90 ? 10.891 19.641 6.684 1 91.19 90 GLY A C 1
ATOM 689 O O . GLY A 1 90 ? 11.453 20.094 5.688 1 91.19 90 GLY A O 1
ATOM 690 N N . THR A 1 91 ? 11.477 18.812 7.531 1 88.75 91 THR A N 1
ATOM 691 C CA . THR A 1 91 ? 12.914 18.578 7.453 1 88.75 91 THR A CA 1
ATOM 692 C C . THR A 1 91 ? 13.234 17.469 6.457 1 88.75 91 THR A C 1
ATOM 694 O O . THR A 1 91 ? 14.391 17.281 6.066 1 88.75 91 THR A O 1
ATOM 697 N N . PHE A 1 92 ? 12.258 16.609 5.918 1 87.25 92 PHE A N 1
ATOM 698 C CA . PHE A 1 92 ? 12.461 15.445 5.059 1 87.25 92 PHE A CA 1
ATOM 699 C C . PHE A 1 92 ? 12.211 15.797 3.6 1 87.25 92 PHE A C 1
ATOM 701 O O . PHE A 1 92 ? 12.328 14.945 2.719 1 87.25 92 PHE A O 1
ATOM 708 N N . GLY A 1 93 ? 11.961 16.984 3.301 1 81.12 93 GLY A N 1
ATOM 709 C CA . GLY A 1 93 ? 11.805 17.375 1.91 1 81.12 93 GLY A CA 1
ATOM 710 C C . GLY A 1 93 ? 10.43 17.078 1.35 1 81.12 93 GLY A C 1
ATOM 711 O O . GLY A 1 93 ? 10.273 16.844 0.148 1 81.12 93 GLY A O 1
ATOM 712 N N . ILE A 1 94 ? 9.5 16.859 2.047 1 92.12 94 ILE A N 1
ATOM 713 C CA . ILE A 1 94 ? 8.125 16.75 1.588 1 92.12 94 ILE A CA 1
ATOM 714 C C . ILE A 1 94 ? 7.676 18.062 0.963 1 92.12 94 ILE A C 1
ATOM 716 O O . ILE A 1 94 ? 7.848 19.125 1.56 1 92.12 94 ILE A O 1
ATOM 720 N N . LYS A 1 95 ? 7.184 17.922 -0.21 1 93.81 95 LYS A N 1
ATOM 721 C CA . LYS A 1 95 ? 6.766 19.125 -0.914 1 93.81 95 LYS A CA 1
ATOM 722 C C . LYS A 1 95 ? 5.254 19.328 -0.812 1 93.81 95 LYS A C 1
ATOM 724 O O . LYS A 1 95 ? 4.77 20.469 -0.88 1 93.81 95 LYS A O 1
ATOM 729 N N . LYS A 1 96 ? 4.586 18.266 -0.715 1 96.75 96 LYS A N 1
ATOM 730 C CA . LYS A 1 96 ? 3.127 18.312 -0.687 1 96.75 96 LYS A CA 1
ATOM 731 C C . LYS A 1 96 ? 2.566 17.375 0.375 1 96.75 96 LYS A C 1
ATOM 733 O O . LYS A 1 96 ? 3.041 16.25 0.524 1 96.75 96 LYS A O 1
ATOM 738 N N . LEU A 1 97 ? 1.623 17.906 1.123 1 97.31 97 LEU A N 1
ATOM 739 C CA . LEU A 1 97 ? 0.891 17.109 2.107 1 97.31 97 LEU A CA 1
ATOM 740 C C . LEU A 1 97 ? -0.599 17.078 1.78 1 97.31 97 LEU A C 1
ATOM 742 O O . LEU A 1 97 ? -1.23 18.125 1.646 1 97.31 97 LEU A O 1
ATOM 746 N N . VAL A 1 98 ? -1.15 15.883 1.594 1 97.38 98 VAL A N 1
ATOM 747 C CA . VAL A 1 98 ? -2.561 15.688 1.275 1 97.38 98 VAL A CA 1
ATOM 748 C C . VAL A 1 98 ? -3.283 15.086 2.479 1 97.38 98 VAL A C 1
ATOM 750 O O . VAL A 1 98 ? -2.879 14.039 2.992 1 97.38 98 VAL A O 1
ATOM 753 N N . TYR A 1 99 ? -4.316 15.75 2.979 1 96.31 99 TYR A N 1
ATOM 754 C CA . TYR A 1 99 ? -5.047 15.312 4.164 1 96.31 99 TYR A CA 1
ATOM 755 C C . TYR A 1 99 ? -6.547 15.281 3.898 1 96.31 99 TYR A C 1
ATOM 757 O O . TYR A 1 99 ? -7.051 16.031 3.053 1 96.31 99 TYR A O 1
ATOM 765 N N . PRO A 1 100 ? -7.273 14.328 4.559 1 93.31 100 PRO A N 1
ATOM 766 C CA . PRO A 1 100 ? -8.727 14.328 4.363 1 93.31 100 PRO A CA 1
ATOM 767 C C . PRO A 1 100 ? -9.391 15.594 4.902 1 93.31 100 PRO A C 1
ATOM 769 O O . PRO A 1 100 ? -9.227 15.93 6.078 1 93.31 100 PRO A O 1
ATOM 772 N N . HIS A 1 101 ? -10.117 16.141 4.094 1 89.06 101 HIS A N 1
ATOM 773 C CA . HIS A 1 101 ? -10.797 17.375 4.473 1 89.06 101 HIS A CA 1
ATOM 774 C C . HIS A 1 101 ? -11.906 17.109 5.48 1 89.06 101 HIS A C 1
ATOM 776 O O . HIS A 1 101 ? -12.766 16.25 5.25 1 89.06 101 HIS A O 1
ATOM 782 N N . ASP A 1 102 ? -11.852 17.75 6.531 1 84.94 102 ASP A N 1
ATOM 783 C CA . ASP A 1 102 ? -12.891 17.766 7.559 1 84.94 102 ASP A CA 1
ATOM 784 C C . ASP A 1 102 ? -13.383 19.188 7.828 1 84.94 102 ASP A C 1
ATOM 786 O O . ASP A 1 102 ? -12.664 19.984 8.422 1 84.94 102 ASP A O 1
ATOM 790 N N . LYS A 1 103 ? -14.594 19.469 7.422 1 79.06 103 LYS A N 1
ATOM 791 C CA . LYS A 1 103 ? -15.156 20.812 7.527 1 79.06 103 LYS A CA 1
ATOM 792 C C . LYS A 1 103 ? -15.227 21.266 8.984 1 79.06 103 LYS A C 1
ATOM 794 O O . LYS A 1 103 ? -15.234 22.469 9.266 1 79.06 103 LYS A O 1
ATOM 799 N N . ARG A 1 104 ? -15.32 20.344 9.922 1 84.88 104 ARG A N 1
ATOM 800 C CA . ARG A 1 104 ? -15.453 20.656 11.344 1 84.88 104 ARG A CA 1
ATOM 801 C C . ARG A 1 104 ? -14.12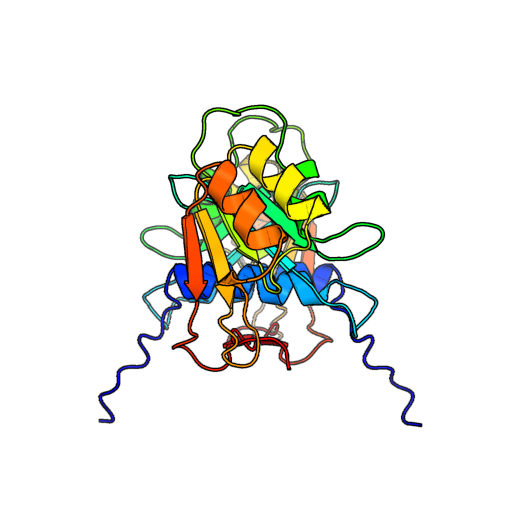5 21.141 11.93 1 84.88 104 ARG A C 1
ATOM 803 O O . ARG A 1 104 ? -14.086 21.688 13.031 1 84.88 104 ARG A O 1
ATOM 810 N N . LYS A 1 105 ? -13.094 20.891 11.211 1 85.44 105 LYS A N 1
ATOM 811 C CA . LYS A 1 105 ? -11.766 21.219 11.719 1 85.44 105 LYS A CA 1
ATOM 812 C C . LYS A 1 105 ? -11.188 22.438 10.992 1 85.44 105 LYS A C 1
ATOM 814 O O . LYS A 1 105 ? -11.18 22.484 9.766 1 85.44 105 LYS A O 1
ATOM 819 N N . LYS A 1 106 ? -10.773 23.375 11.789 1 90.94 106 LYS A N 1
ATOM 820 C CA . LYS A 1 106 ? -10.133 24.562 11.234 1 90.94 106 LYS A CA 1
ATOM 821 C C . LYS A 1 106 ? -8.625 24.375 11.109 1 90.94 106 LYS A C 1
ATOM 823 O O . LYS A 1 106 ? -7.855 24.969 11.875 1 90.94 106 LYS A O 1
ATOM 828 N N . ILE A 1 107 ? -8.203 23.641 10.133 1 91.62 107 ILE A N 1
ATOM 829 C CA . ILE A 1 107 ? -6.824 23.203 9.961 1 91.62 107 ILE A CA 1
ATOM 830 C C . ILE A 1 107 ? -5.926 24.422 9.742 1 91.62 107 ILE A C 1
ATOM 832 O O . ILE A 1 107 ? -4.824 24.484 10.297 1 91.62 107 ILE A O 1
ATOM 836 N N . ARG A 1 108 ? -6.379 25.469 9.07 1 91.62 108 ARG A N 1
ATOM 837 C CA . ARG A 1 108 ? -5.562 26.625 8.68 1 91.62 108 ARG A CA 1
ATOM 838 C C . ARG A 1 108 ? -5.195 27.469 9.891 1 91.62 108 ARG A C 1
ATOM 840 O O . ARG A 1 108 ? -4.281 28.297 9.828 1 91.62 108 ARG A O 1
ATOM 847 N N . THR A 1 109 ? -5.852 27.203 10.938 1 92 109 THR A N 1
ATOM 848 C CA . THR A 1 109 ? -5.594 28.016 12.125 1 92 109 THR A CA 1
ATOM 849 C C . THR A 1 109 ? -4.652 27.297 13.078 1 92 109 THR A C 1
ATOM 851 O O . THR A 1 109 ? -4.266 27.844 14.117 1 92 109 THR A O 1
ATOM 854 N N . THR A 1 110 ? -4.266 26.094 12.75 1 94.75 110 THR A N 1
ATOM 855 C CA . THR A 1 110 ? -3.443 25.297 13.656 1 94.75 110 THR A CA 1
ATOM 856 C C . THR A 1 110 ? -1.975 25.703 13.539 1 94.75 110 THR A C 1
ATOM 858 O O . THR A 1 110 ? -1.541 26.203 12.508 1 94.75 110 THR A O 1
ATOM 861 N N . ASN A 1 111 ? -1.276 25.469 14.625 1 97.19 111 ASN A N 1
ATOM 862 C CA . ASN A 1 111 ? 0.168 25.672 14.617 1 97.19 111 ASN A CA 1
ATOM 863 C C . ASN A 1 111 ? 0.857 24.766 13.609 1 97.19 111 ASN A C 1
ATOM 865 O O . ASN A 1 111 ? 1.809 25.156 12.938 1 97.19 111 ASN A O 1
ATOM 869 N N . ALA A 1 112 ? 0.414 23.578 13.484 1 97.62 112 ALA A N 1
ATOM 870 C CA . ALA A 1 112 ? 0.976 22.609 12.547 1 97.62 112 ALA A CA 1
ATOM 871 C C . ALA A 1 112 ? 0.915 23.141 11.117 1 97.62 112 ALA A C 1
ATOM 873 O O . ALA A 1 112 ? 1.883 23.016 10.359 1 97.62 112 ALA A O 1
ATOM 874 N N . PHE A 1 113 ? -0.191 23.703 10.781 1 97.25 113 PHE A N 1
ATOM 875 C CA . PHE A 1 113 ? -0.351 24.266 9.445 1 97.25 113 PHE A CA 1
ATOM 876 C C . PHE A 1 113 ? 0.668 25.375 9.195 1 97.25 113 PHE A C 1
ATOM 878 O O . PHE A 1 113 ? 1.301 25.406 8.141 1 97.25 113 PHE A O 1
ATOM 885 N N . ARG A 1 114 ? 0.815 26.25 10.172 1 97.5 114 ARG A N 1
ATOM 886 C CA . ARG A 1 114 ? 1.767 27.344 10.062 1 97.5 114 ARG A CA 1
ATOM 887 C C . ARG A 1 114 ? 3.186 26.828 9.859 1 97.5 114 ARG A C 1
ATOM 889 O O . ARG A 1 114 ? 3.932 27.344 9.023 1 97.5 114 ARG A O 1
ATOM 896 N N . ILE A 1 115 ? 3.516 25.859 10.617 1 97.44 115 ILE A N 1
ATOM 897 C CA . ILE A 1 115 ? 4.84 25.25 10.516 1 97.44 115 ILE A CA 1
ATOM 898 C C . ILE A 1 115 ? 5.055 24.703 9.109 1 97.44 115 ILE A C 1
ATOM 900 O O . ILE A 1 115 ? 6.086 24.969 8.484 1 97.44 115 ILE A O 1
ATOM 904 N N . LEU A 1 116 ? 4.102 24 8.586 1 97.25 116 LEU A N 1
ATOM 905 C CA . LEU A 1 116 ? 4.207 23.438 7.25 1 97.25 116 LEU A CA 1
ATOM 906 C C . LEU A 1 116 ? 4.359 24.547 6.203 1 97.25 116 LEU A C 1
ATOM 908 O O . LEU A 1 116 ? 5.152 24.406 5.27 1 97.25 116 LEU A O 1
ATOM 912 N N . GLN A 1 117 ? 3.641 25.625 6.395 1 96.88 117 GLN A N 1
ATOM 913 C CA . GLN A 1 117 ? 3.736 26.766 5.48 1 96.88 117 GLN A CA 1
ATOM 914 C C . GLN A 1 117 ? 5.129 27.391 5.516 1 96.88 117 GLN A C 1
ATOM 916 O O . GLN A 1 117 ? 5.676 27.766 4.477 1 96.88 117 GLN A O 1
ATOM 921 N N . GLU A 1 118 ? 5.625 27.484 6.637 1 96.5 118 GLU A N 1
ATOM 922 C CA . GLU A 1 118 ? 6.949 28.078 6.801 1 96.5 118 GLU A CA 1
ATOM 923 C C . GLU A 1 118 ? 8.008 27.266 6.059 1 96.5 118 GLU A C 1
ATOM 925 O O . GLU A 1 118 ? 8.984 27.812 5.559 1 96.5 118 GLU A O 1
ATOM 930 N N . PHE A 1 119 ? 7.832 25.969 5.949 1 95.12 119 PHE A N 1
ATOM 931 C CA . PHE A 1 119 ? 8.766 25.109 5.242 1 95.12 119 PHE A CA 1
ATOM 932 C C . PHE A 1 119 ? 8.469 25.094 3.748 1 95.12 119 PHE A C 1
ATOM 934 O O . PHE A 1 119 ? 9.18 24.453 2.973 1 95.12 119 PHE A O 1
ATOM 941 N N . GLY A 1 120 ? 7.375 25.766 3.352 1 95.38 120 GLY A N 1
ATOM 942 C CA . GLY A 1 120 ? 7.02 25.844 1.943 1 95.38 120 GLY A CA 1
ATOM 943 C C . GLY A 1 120 ? 6.297 24.609 1.442 1 95.38 120 GLY A C 1
ATOM 944 O O . GLY A 1 120 ? 6.344 24.297 0.25 1 95.38 120 GLY A O 1
ATOM 945 N N . ILE A 1 121 ? 5.715 23.859 2.289 1 95.81 121 ILE A N 1
ATOM 946 C CA . ILE A 1 121 ? 5.004 22.641 1.931 1 95.81 121 ILE A CA 1
ATOM 947 C C . ILE A 1 121 ? 3.588 22.984 1.469 1 95.81 121 ILE A C 1
ATOM 949 O O . ILE A 1 121 ? 2.889 23.766 2.119 1 95.81 121 ILE A O 1
ATOM 953 N N . ASP A 1 122 ? 3.191 22.453 0.31 1 96.88 122 ASP A N 1
ATOM 954 C CA . ASP A 1 122 ? 1.828 22.594 -0.192 1 96.88 122 ASP A CA 1
ATOM 955 C C . ASP A 1 122 ? 0.866 21.672 0.562 1 96.88 122 ASP A C 1
ATOM 957 O O . ASP A 1 122 ? 1.033 20.453 0.56 1 96.88 122 ASP A O 1
ATOM 961 N N . VAL A 1 123 ? -0.069 22.297 1.258 1 97.19 123 VAL A N 1
ATOM 962 C CA . VAL A 1 123 ? -1.06 21.547 2.023 1 97.19 123 VAL A CA 1
ATOM 963 C C . VAL A 1 123 ? -2.375 21.484 1.251 1 97.19 123 VAL A C 1
ATOM 965 O O . VAL A 1 123 ? -3.018 22.516 1.032 1 97.19 123 VAL A O 1
ATOM 968 N N . GLU A 1 124 ? -2.77 20.266 0.871 1 96.25 124 GLU A N 1
ATOM 969 C CA . GLU A 1 124 ? -3.912 20.109 -0.021 1 96.25 124 GLU A CA 1
ATOM 970 C C . GLU A 1 124 ? -4.984 19.219 0.615 1 96.25 124 GLU A C 1
ATOM 972 O O . GLU A 1 124 ? -4.727 18.062 0.96 1 96.25 124 GLU A O 1
ATOM 977 N N . PRO A 1 125 ? -6.18 19.781 0.764 1 94.94 125 PRO A N 1
ATOM 978 C CA . PRO A 1 125 ? -7.27 18.938 1.265 1 94.94 125 PRO A CA 1
ATOM 979 C C . PRO A 1 125 ? -7.73 17.906 0.247 1 94.94 125 PRO A C 1
ATOM 981 O O . PRO A 1 125 ? -7.754 18.172 -0.956 1 94.94 125 PRO A O 1
ATOM 984 N N . TYR A 1 126 ? -7.965 16.75 0.732 1 94.12 126 TYR A N 1
ATOM 985 C CA . TYR A 1 126 ? -8.508 15.656 -0.069 1 94.12 126 TYR A CA 1
ATOM 986 C C . TYR A 1 126 ? -10 15.469 0.194 1 94.12 126 TYR A C 1
ATOM 988 O O . TYR A 1 126 ? -10.422 15.336 1.345 1 94.12 126 TYR A O 1
ATOM 996 N N . ILE A 1 127 ? -10.812 15.547 -0.79 1 87.75 127 ILE A N 1
ATOM 997 C CA . ILE A 1 127 ? -12.242 15.266 -0.713 1 87.75 127 ILE A CA 1
ATOM 998 C C . ILE A 1 127 ? -12.547 13.969 -1.448 1 87.75 127 ILE A C 1
ATOM 1000 O O . ILE A 1 127 ? -12.375 13.875 -2.666 1 87.75 127 ILE A O 1
ATOM 1004 N N . SER A 1 128 ? -12.977 13.008 -0.669 1 82.94 128 SER A N 1
ATOM 1005 C CA . SER A 1 128 ? -13.234 11.695 -1.266 1 82.94 128 SER A CA 1
ATOM 1006 C C . SER A 1 128 ? -14.352 11.773 -2.297 1 82.94 128 SER A C 1
ATOM 1008 O O . SER A 1 128 ? -15.406 12.375 -2.041 1 82.94 128 SER A O 1
ATOM 1010 N N . ASN A 1 129 ? -14.031 11.32 -3.469 1 77.75 129 ASN A N 1
ATOM 1011 C CA . ASN A 1 129 ? -15.062 11.227 -4.496 1 77.75 129 ASN A CA 1
ATOM 1012 C C . ASN A 1 129 ? -15.422 9.773 -4.801 1 77.75 129 ASN A C 1
ATOM 1014 O O . ASN A 1 129 ? -16.234 9.5 -5.684 1 77.75 129 ASN A O 1
ATOM 1018 N N . ALA A 1 130 ? -14.781 8.82 -4.219 1 72.44 130 ALA A N 1
ATOM 1019 C CA . ALA A 1 130 ? -14.961 7.402 -4.523 1 72.44 130 ALA A CA 1
ATOM 1020 C C . ALA A 1 130 ? -15.828 6.719 -3.471 1 72.44 130 ALA A C 1
ATOM 1022 O O . ALA A 1 130 ? -16.328 5.621 -3.695 1 72.44 130 ALA A O 1
ATOM 1023 N N . GLY A 1 131 ? -16.422 7.422 -2.473 1 74.44 131 GLY A N 1
ATOM 1024 C CA . GLY A 1 131 ? -17.125 6.754 -1.398 1 74.44 131 GLY A CA 1
ATOM 1025 C C . GLY A 1 131 ? -16.266 5.785 -0.617 1 74.44 131 GLY A C 1
ATOM 1026 O O . GLY A 1 131 ? -15.141 6.109 -0.248 1 74.44 131 GLY A O 1
ATOM 1027 N N . GLU A 1 132 ? -16.734 4.508 -0.348 1 87.25 132 GLU A N 1
ATOM 1028 C CA . GLU A 1 132 ? -16.016 3.449 0.363 1 87.25 132 GLU A CA 1
ATOM 1029 C C . GLU A 1 132 ? -15.383 2.461 -0.611 1 87.25 132 GLU A C 1
ATOM 1031 O O . GLU A 1 132 ? -15.961 2.156 -1.658 1 87.25 132 GLU A O 1
ATOM 1036 N N . ILE A 1 133 ? -14.195 2.143 -0.325 1 89 133 ILE A N 1
ATOM 1037 C CA . ILE A 1 133 ? -13.531 1.079 -1.07 1 89 133 ILE A CA 1
ATOM 1038 C C . ILE A 1 133 ? -13.664 -0.241 -0.314 1 89 133 ILE A C 1
ATOM 1040 O O . ILE A 1 133 ? -13.297 -0.332 0.859 1 89 133 ILE A O 1
ATOM 1044 N N . VAL A 1 134 ? -14.195 -1.227 -0.977 1 89.06 134 VAL A N 1
ATOM 1045 C CA . VAL A 1 134 ? -14.375 -2.537 -0.36 1 89.06 134 VAL A CA 1
ATOM 1046 C C . VAL A 1 134 ? -13.383 -3.531 -0.965 1 89.06 134 VAL A C 1
ATOM 1048 O O . VAL A 1 134 ? -13.383 -3.748 -2.18 1 89.06 134 VAL A O 1
ATOM 1051 N N . LEU A 1 135 ? -12.57 -4.102 -0.114 1 90.94 135 LEU A N 1
ATOM 1052 C CA . LEU A 1 135 ? -11.594 -5.094 -0.544 1 90.94 135 LEU A CA 1
ATOM 1053 C C . LEU A 1 135 ? -12.008 -6.496 -0.117 1 90.94 135 LEU A C 1
ATOM 1055 O O . LEU A 1 135 ? -12.211 -6.754 1.072 1 90.94 135 LEU A O 1
ATOM 1059 N N . SER A 1 136 ? -12.148 -7.34 -1.083 1 86.5 136 SER A N 1
ATOM 1060 C CA . SER A 1 136 ? -12.344 -8.758 -0.821 1 86.5 136 SER A CA 1
ATOM 1061 C C . SER A 1 136 ? -11.031 -9.531 -0.935 1 86.5 136 SER A C 1
ATOM 1063 O O . SER A 1 136 ? -10.453 -9.625 -2.02 1 86.5 136 SER A O 1
ATOM 1065 N N . LEU A 1 137 ? -10.484 -10.039 0.146 1 85.75 137 LEU A N 1
ATOM 1066 C CA . LEU A 1 137 ? -9.172 -10.688 0.156 1 85.75 137 LEU A CA 1
ATOM 1067 C C . LEU A 1 137 ? -9.273 -12.125 -0.324 1 85.75 137 LEU A C 1
ATOM 1069 O O . LEU A 1 137 ? -8.266 -12.828 -0.428 1 85.75 137 LEU A O 1
ATOM 1073 N N . GLY A 1 138 ? -10.422 -12.695 -0.646 1 70.38 138 GLY A N 1
ATOM 1074 C CA . GLY A 1 138 ? -10.617 -14.047 -1.143 1 70.38 138 GLY A CA 1
ATOM 1075 C C . GLY A 1 138 ? -10.352 -14.18 -2.629 1 70.38 138 GLY A C 1
ATOM 1076 O O . GLY A 1 138 ? -9.852 -13.25 -3.262 1 70.38 138 GLY A O 1
ATOM 1077 N N . PRO A 1 139 ? -10.383 -15.5 -3.096 1 64.19 139 PRO A N 1
ATOM 1078 C CA . PRO A 1 139 ? -10.125 -15.75 -4.516 1 64.19 139 PRO A CA 1
ATOM 1079 C C . PRO A 1 139 ? -11.031 -14.93 -5.434 1 64.19 139 PRO A C 1
ATOM 1081 O O . PRO A 1 139 ? -12.18 -14.641 -5.078 1 64.19 139 PRO A O 1
ATOM 1084 N N . ASN A 1 140 ? -10.477 -13.938 -6.203 1 55.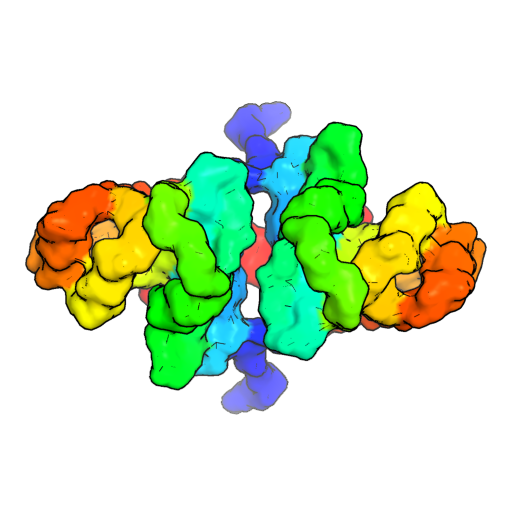91 140 ASN A N 1
ATOM 1085 C CA . ASN A 1 140 ? -11.266 -13.211 -7.188 1 55.91 140 ASN A CA 1
ATOM 1086 C C . ASN A 1 140 ? -12.289 -14.117 -7.871 1 55.91 140 ASN A C 1
ATOM 1088 O O . ASN A 1 140 ? -12 -15.289 -8.133 1 55.91 140 ASN A O 1
ATOM 1092 N N . ASN A 1 141 ? -13.68 -13.914 -7.625 1 39.28 141 ASN A N 1
ATOM 1093 C CA . ASN A 1 141 ? -14.719 -14.562 -8.414 1 39.28 141 ASN A CA 1
ATOM 1094 C C . ASN A 1 141 ? -14.406 -14.492 -9.906 1 39.28 141 ASN A C 1
ATOM 1096 O O . ASN A 1 141 ? -13.859 -13.5 -10.391 1 39.28 141 ASN A O 1
ATOM 1100 N N . MET B 1 1 ? -20.906 -9.805 25.906 1 22.67 1 MET B N 1
ATOM 1101 C CA . MET B 1 1 ? -19.812 -8.961 25.438 1 22.67 1 MET B CA 1
ATOM 1102 C C . MET B 1 1 ? -19.062 -9.609 24.281 1 22.67 1 MET B C 1
ATOM 1104 O O . MET B 1 1 ? -18.469 -10.68 24.438 1 22.67 1 MET B O 1
ATOM 1108 N N . ASP B 1 2 ? -19.609 -9.883 23.062 1 29.42 2 ASP B N 1
ATOM 1109 C CA . ASP B 1 2 ? -19.422 -10.953 22.094 1 29.42 2 ASP B CA 1
ATOM 1110 C C . ASP B 1 2 ? -17.953 -11.078 21.703 1 29.42 2 ASP B C 1
ATOM 1112 O O . ASP B 1 2 ? -17.312 -10.086 21.359 1 29.42 2 ASP B O 1
ATOM 1116 N N . SER B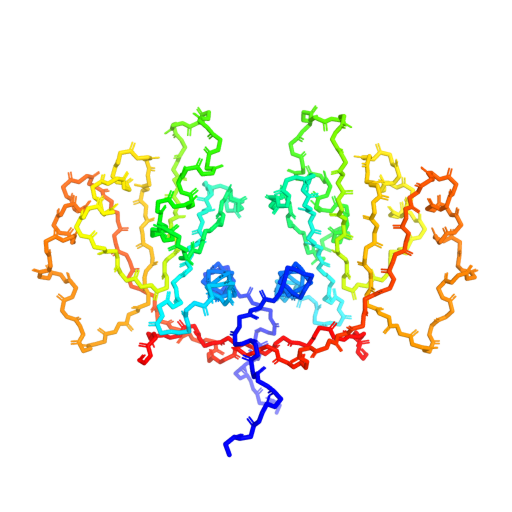 1 3 ? -17.109 -11.914 22.156 1 30.48 3 SER B N 1
ATOM 1117 C CA . SER B 1 3 ? -15.758 -12.375 22.453 1 30.48 3 SER B CA 1
ATOM 1118 C C . SER B 1 3 ? -14.898 -12.383 21.203 1 30.48 3 SER B C 1
ATOM 1120 O O . SER B 1 3 ? -13.695 -12.656 21.266 1 30.48 3 SER B O 1
ATOM 1122 N N . GLN B 1 4 ? -15.43 -13.094 20.125 1 34.53 4 GLN B N 1
ATOM 1123 C CA . GLN B 1 4 ? -14.68 -13.312 18.906 1 34.53 4 GLN B CA 1
ATOM 1124 C C . GLN B 1 4 ? -14.062 -12.016 18.391 1 34.53 4 GLN B C 1
ATOM 1126 O O . GLN B 1 4 ? -14.766 -11.164 17.828 1 34.53 4 GLN B O 1
ATOM 1131 N N . GLY B 1 5 ? -13.344 -11.398 19.172 1 36.62 5 GLY B N 1
ATOM 1132 C CA . GLY B 1 5 ? -12.82 -10.07 19.438 1 36.62 5 GLY B CA 1
ATOM 1133 C C . GLY B 1 5 ? -12.258 -9.383 18.219 1 36.62 5 GLY B C 1
ATOM 1134 O O . GLY B 1 5 ? -11.5 -9.984 17.453 1 36.62 5 GLY B O 1
ATOM 1135 N N . ARG B 1 6 ? -13.031 -8.633 17.438 1 40.44 6 ARG B N 1
ATOM 1136 C CA . ARG B 1 6 ? -12.672 -7.875 16.25 1 40.44 6 ARG B CA 1
ATOM 1137 C C . ARG B 1 6 ? -11.18 -7.543 16.25 1 40.44 6 ARG B C 1
ATOM 1139 O O . ARG B 1 6 ? -10.719 -6.711 17.031 1 40.44 6 ARG B O 1
ATOM 1146 N N . LEU B 1 7 ? -10.305 -8.562 16.547 1 49.59 7 LEU B N 1
ATOM 1147 C CA . LEU B 1 7 ? -8.914 -8.133 16.469 1 49.59 7 LEU B CA 1
ATOM 1148 C C . LEU B 1 7 ? -8.75 -7.004 15.461 1 49.59 7 LEU B C 1
ATOM 1150 O O . LEU B 1 7 ? -8.961 -7.203 14.258 1 49.59 7 LEU B O 1
ATOM 1154 N N . CYS B 1 8 ? -9.367 -5.906 15.883 1 60.72 8 CYS B N 1
ATOM 1155 C CA . CYS B 1 8 ? -9.734 -4.688 15.172 1 60.72 8 CYS B CA 1
ATOM 1156 C C . CYS B 1 8 ? -8.562 -4.152 14.359 1 60.72 8 CYS B C 1
ATOM 1158 O O . CYS B 1 8 ? -8.727 -3.213 13.578 1 60.72 8 CYS B O 1
ATOM 1160 N N . TYR B 1 9 ? -7.395 -4.891 14.641 1 74.19 9 TYR B N 1
ATOM 1161 C CA . TYR B 1 9 ? -6.316 -4.402 13.789 1 74.19 9 TYR B CA 1
ATOM 1162 C C . TYR B 1 9 ? -6.023 -5.391 12.664 1 74.19 9 TYR B C 1
ATOM 1164 O O . TYR B 1 9 ? -6.309 -6.582 12.789 1 74.19 9 TYR B O 1
ATOM 1172 N N . LEU B 1 10 ? -5.688 -5.023 11.609 1 84.31 10 LEU B N 1
ATOM 1173 C CA . LEU B 1 10 ? -5.391 -5.812 10.422 1 84.31 10 LEU B CA 1
ATOM 1174 C C . LEU B 1 10 ? -4.07 -6.555 10.578 1 84.31 10 LEU B C 1
ATOM 1176 O O . LEU B 1 10 ? -3.008 -5.934 10.68 1 84.31 10 LEU B O 1
ATOM 1180 N N . GLU B 1 11 ? -4.105 -7.883 10.617 1 85.69 11 GLU B N 1
ATOM 1181 C CA . GLU B 1 11 ? -2.91 -8.719 10.727 1 85.69 11 GLU B CA 1
ATOM 1182 C C . GLU B 1 11 ? -2.023 -8.562 9.492 1 85.69 11 GLU B C 1
ATOM 1184 O O . GLU B 1 11 ? -2.496 -8.164 8.422 1 85.69 11 GLU B O 1
ATOM 1189 N N . GLY B 1 12 ? -0.729 -8.914 9.656 1 90.62 12 GLY B N 1
ATOM 1190 C CA . GLY B 1 12 ? 0.271 -8.68 8.625 1 90.62 12 GLY B CA 1
ATOM 1191 C C . GLY B 1 12 ? -0.089 -9.312 7.293 1 90.62 12 GLY B C 1
ATOM 1192 O O . GLY B 1 12 ? -0.031 -8.648 6.254 1 90.62 12 GLY B O 1
ATOM 1193 N N . THR B 1 13 ? -0.492 -10.617 7.355 1 92.5 13 THR B N 1
ATOM 1194 C CA . THR B 1 13 ? -0.783 -11.305 6.102 1 92.5 13 THR B CA 1
ATOM 1195 C C . THR B 1 13 ? -1.985 -10.68 5.402 1 92.5 13 THR B C 1
ATOM 1197 O O . THR B 1 13 ? -1.967 -10.469 4.188 1 92.5 13 THR B O 1
ATOM 1200 N N . ASN B 1 14 ? -3.004 -10.398 6.207 1 93.75 14 ASN B N 1
ATOM 1201 C CA . ASN B 1 14 ? -4.176 -9.719 5.66 1 93.75 14 ASN B CA 1
ATOM 1202 C C . ASN B 1 14 ? -3.828 -8.336 5.129 1 93.75 14 ASN B C 1
ATOM 1204 O O . ASN B 1 14 ? -4.371 -7.902 4.109 1 93.75 14 ASN B O 1
ATOM 1208 N N . TYR B 1 15 ? -2.953 -7.715 5.836 1 95.19 15 TYR B N 1
ATOM 1209 C CA . TYR B 1 15 ? -2.529 -6.379 5.426 1 95.19 15 TYR B CA 1
ATOM 1210 C C . TYR B 1 15 ? -1.842 -6.422 4.066 1 95.19 15 TYR B C 1
ATOM 1212 O O . TYR B 1 15 ? -2.203 -5.668 3.158 1 95.19 15 TYR B O 1
ATOM 1220 N N . PHE B 1 16 ? -0.904 -7.336 3.879 1 96.88 16 PHE B N 1
ATOM 1221 C CA . PHE B 1 16 ? -0.131 -7.402 2.643 1 96.88 16 PHE B CA 1
ATOM 1222 C C . PHE B 1 16 ? -1.008 -7.844 1.479 1 96.88 16 PHE B C 1
ATOM 1224 O O . PHE B 1 16 ? -0.89 -7.32 0.37 1 96.88 16 PHE B O 1
ATOM 1231 N N . MET B 1 17 ? -1.884 -8.758 1.767 1 96.38 17 MET B N 1
ATOM 1232 C CA . MET B 1 17 ? -2.84 -9.148 0.734 1 96.38 17 MET B CA 1
ATOM 1233 C C . MET B 1 17 ? -3.785 -7.992 0.408 1 96.38 17 MET B C 1
ATOM 1235 O O . MET B 1 17 ? -4.145 -7.789 -0.753 1 96.38 17 MET B O 1
ATOM 1239 N N . GLY B 1 18 ? -4.195 -7.312 1.469 1 95.88 18 GLY B N 1
ATOM 1240 C CA . GLY B 1 18 ? -5.02 -6.133 1.263 1 95.88 18 GLY B CA 1
ATOM 1241 C C . GLY B 1 18 ? -4.359 -5.094 0.375 1 95.88 18 GLY B C 1
ATOM 1242 O O . GLY B 1 18 ? -5.02 -4.48 -0.469 1 95.88 18 GLY B O 1
ATOM 1243 N N . LEU B 1 19 ? -3.074 -4.887 0.581 1 97.38 19 LEU B N 1
ATOM 1244 C CA . LEU B 1 19 ? -2.326 -3.957 -0.26 1 97.38 19 LEU B CA 1
ATOM 1245 C C . LEU B 1 19 ? -2.35 -4.406 -1.718 1 97.38 19 LEU B C 1
ATOM 1247 O O . LEU B 1 19 ? -2.551 -3.588 -2.619 1 97.38 19 LEU B O 1
ATOM 1251 N N . ALA B 1 20 ? -2.119 -5.684 -1.916 1 97.12 20 ALA B N 1
ATOM 1252 C CA . ALA B 1 20 ? -2.178 -6.227 -3.271 1 97.12 20 ALA B CA 1
ATOM 1253 C C . ALA B 1 20 ? -3.557 -6.012 -3.889 1 97.12 20 ALA B C 1
ATOM 1255 O O . ALA B 1 20 ? -3.668 -5.578 -5.035 1 97.12 20 ALA B O 1
ATOM 1256 N N . CYS B 1 21 ? -4.578 -6.262 -3.148 1 95.06 21 CYS B N 1
ATOM 1257 C CA . CYS B 1 21 ? -5.949 -6.121 -3.629 1 95.06 21 CYS B CA 1
ATOM 1258 C C . CYS B 1 21 ? -6.266 -4.668 -3.957 1 95.06 21 CYS B C 1
ATOM 1260 O O . CYS B 1 21 ? -6.883 -4.379 -4.984 1 95.06 21 CYS B O 1
ATOM 1262 N N . LEU B 1 22 ? -5.91 -3.785 -3.078 1 95.88 22 LEU B N 1
ATOM 1263 C CA . LEU B 1 22 ? -6.141 -2.367 -3.336 1 95.88 22 LEU B CA 1
ATOM 1264 C C . LEU B 1 22 ? -5.41 -1.918 -4.598 1 95.88 22 LEU B C 1
ATOM 1266 O O . LEU B 1 22 ? -5.977 -1.192 -5.422 1 95.88 22 LEU B O 1
ATOM 1270 N N . THR B 1 23 ? -4.168 -2.334 -4.746 1 96.5 23 THR B N 1
ATOM 1271 C CA . THR B 1 23 ? -3.344 -1.974 -5.898 1 96.5 23 THR B CA 1
ATOM 1272 C C . THR B 1 23 ? -3.955 -2.508 -7.188 1 96.5 23 THR B C 1
ATOM 1274 O O . THR B 1 23 ? -3.879 -1.857 -8.234 1 96.5 23 THR B O 1
ATOM 1277 N N . ALA B 1 24 ? -4.582 -3.656 -7.102 1 95.38 24 ALA B N 1
ATOM 1278 C CA . ALA B 1 24 ? -5.23 -4.25 -8.266 1 95.38 24 ALA B CA 1
ATOM 1279 C C . ALA B 1 24 ? -6.301 -3.32 -8.836 1 95.38 24 ALA B C 1
ATOM 1281 O O . ALA B 1 24 ? -6.574 -3.338 -10.039 1 95.38 24 ALA B O 1
ATOM 1282 N N . LEU B 1 25 ? -6.855 -2.49 -7.992 1 93.12 25 LEU B N 1
ATOM 1283 C CA . LEU B 1 25 ? -7.961 -1.624 -8.383 1 93.12 25 LEU B CA 1
ATOM 1284 C C . LEU B 1 25 ? -7.473 -0.473 -9.25 1 93.12 25 LEU B C 1
ATOM 1286 O O . LEU B 1 25 ? -8.281 0.264 -9.828 1 93.12 25 LEU B O 1
ATOM 1290 N N . ARG B 1 26 ? -6.164 -0.367 -9.391 1 93.88 26 ARG B N 1
ATOM 1291 C CA . ARG B 1 26 ? -5.617 0.655 -10.273 1 93.88 26 ARG B CA 1
ATOM 1292 C C . ARG B 1 26 ? -5.734 0.234 -11.734 1 93.88 26 ARG B C 1
ATOM 1294 O O . ARG B 1 26 ? -5.555 1.053 -12.641 1 93.88 26 ARG B O 1
ATOM 1301 N N . THR B 1 27 ? -5.867 -1.065 -11.922 1 92.19 27 THR B N 1
ATOM 1302 C CA . THR B 1 27 ? -5.98 -1.59 -13.273 1 92.19 27 THR B CA 1
ATOM 1303 C C . THR B 1 27 ? -7.219 -1.027 -13.969 1 92.19 27 THR B C 1
ATOM 1305 O O . THR B 1 27 ? -8.32 -1.087 -13.43 1 92.19 27 THR B O 1
ATOM 1308 N N . PHE B 1 28 ? -7.008 -0.522 -15.133 1 86.88 28 PHE B N 1
ATOM 1309 C CA . PHE B 1 28 ? -8.094 0.096 -15.883 1 86.88 28 PHE B CA 1
ATOM 1310 C C . PHE B 1 28 ? -9.117 -0.949 -16.312 1 86.88 28 PHE B C 1
ATOM 1312 O O . PHE B 1 28 ? -10.32 -0.704 -16.266 1 86.88 28 PHE B O 1
ATOM 1319 N N . ASP B 1 29 ? -8.617 -2.086 -16.797 1 84.94 29 ASP B N 1
ATOM 1320 C CA . ASP B 1 29 ? -9.5 -3.168 -17.219 1 84.94 29 ASP B CA 1
ATOM 1321 C C . ASP B 1 29 ? -10.102 -3.898 -16.016 1 84.94 29 ASP B C 1
ATOM 1323 O O . ASP B 1 29 ? -9.422 -4.699 -15.375 1 84.94 29 ASP B O 1
ATOM 1327 N N . ARG B 1 30 ? -11.266 -3.713 -15.75 1 82.19 30 ARG B N 1
ATOM 1328 C CA . ARG B 1 30 ? -11.945 -4.246 -14.57 1 82.19 30 ARG B CA 1
ATOM 1329 C C . ARG B 1 30 ? -11.945 -5.77 -14.578 1 82.19 30 ARG B C 1
ATOM 1331 O O . ARG B 1 30 ? -12.031 -6.406 -13.531 1 82.19 30 ARG B O 1
ATOM 1338 N N . ASN B 1 31 ? -11.836 -6.336 -15.727 1 83.81 31 ASN B N 1
ATOM 1339 C CA . ASN B 1 31 ? -11.898 -7.789 -15.852 1 83.81 31 ASN B CA 1
ATOM 1340 C C . ASN B 1 31 ? -10.531 -8.43 -15.617 1 83.81 31 ASN B C 1
ATOM 1342 O O . ASN B 1 31 ? -10.422 -9.656 -15.523 1 83.81 31 ASN B O 1
ATOM 1346 N N . ASN B 1 32 ? -9.555 -7.598 -15.523 1 88.56 32 ASN B N 1
ATOM 1347 C CA . ASN B 1 32 ? -8.203 -8.109 -15.367 1 88.56 32 ASN B CA 1
ATOM 1348 C C . ASN B 1 32 ? -7.449 -7.391 -14.25 1 88.56 32 ASN B C 1
ATOM 1350 O O . ASN B 1 32 ? -6.301 -6.984 -14.43 1 88.56 32 ASN B O 1
ATOM 1354 N N . GLN B 1 33 ? -8.18 -7.176 -13.148 1 91.69 33 GLN B N 1
ATOM 1355 C CA . GLN B 1 33 ? -7.551 -6.477 -12.031 1 91.69 33 GLN B CA 1
ATOM 1356 C C . GLN B 1 33 ? -6.699 -7.426 -11.195 1 91.69 33 GLN B C 1
ATOM 1358 O O . GLN B 1 33 ? -7.227 -8.25 -10.453 1 91.69 33 GLN B O 1
ATOM 1363 N N . VAL B 1 34 ? -5.418 -7.391 -11.438 1 95 34 VAL B N 1
ATOM 1364 C CA . VAL B 1 34 ? -4.445 -8.18 -10.695 1 95 34 VAL B CA 1
ATOM 1365 C C . VAL B 1 34 ? -3.463 -7.254 -9.984 1 95 34 VAL B C 1
ATOM 1367 O O . VAL B 1 34 ? -3.002 -6.266 -10.555 1 95 34 VAL B O 1
ATOM 1370 N N . GLY B 1 35 ? -3.219 -7.488 -8.742 1 96.94 35 GLY B N 1
ATOM 1371 C CA . GLY B 1 35 ? -2.283 -6.715 -7.945 1 96.94 35 GLY B CA 1
ATOM 1372 C C . GLY B 1 35 ? -1.259 -7.574 -7.227 1 96.94 35 GLY B C 1
ATOM 1373 O O . GLY B 1 35 ? -1.489 -8.766 -7 1 96.94 35 GLY B O 1
ATOM 1374 N N . VAL B 1 36 ? -0.136 -6.895 -6.926 1 97.25 36 VAL B N 1
ATOM 1375 C CA . VAL B 1 36 ? 0.98 -7.586 -6.289 1 97.25 36 VAL B CA 1
ATOM 1376 C C . VAL B 1 36 ? 1.568 -6.707 -5.184 1 97.25 36 VAL B C 1
ATOM 1378 O O . VAL B 1 36 ? 1.645 -5.484 -5.332 1 97.25 36 VAL B O 1
ATOM 1381 N N . CYS B 1 37 ? 1.941 -7.348 -4.109 1 97 37 CYS B N 1
ATOM 1382 C CA . CYS B 1 37 ? 2.715 -6.723 -3.041 1 97 37 CYS B CA 1
ATOM 1383 C C . CYS B 1 37 ? 3.951 -7.547 -2.707 1 97 37 CYS B C 1
ATOM 1385 O O . CYS B 1 37 ? 3.857 -8.758 -2.488 1 97 37 CYS B O 1
ATOM 1387 N N . VAL B 1 38 ? 5.152 -6.926 -2.73 1 95.56 38 VAL B N 1
ATOM 1388 C CA . VAL B 1 38 ? 6.395 -7.605 -2.387 1 95.56 38 VAL B CA 1
ATOM 1389 C C . VAL B 1 38 ? 6.969 -7.012 -1.101 1 95.56 38 VAL B C 1
ATOM 1391 O O . VAL B 1 38 ? 7.07 -5.793 -0.963 1 95.56 38 VAL B O 1
ATOM 1394 N N . ILE B 1 39 ? 7.305 -7.883 -0.189 1 93.94 39 ILE B N 1
ATOM 1395 C CA . ILE B 1 39 ? 7.898 -7.426 1.063 1 93.94 39 ILE B CA 1
ATOM 1396 C C . ILE B 1 39 ? 9.266 -8.078 1.254 1 93.94 39 ILE B C 1
ATOM 1398 O O . ILE B 1 39 ? 9.539 -9.141 0.689 1 93.94 39 ILE B O 1
ATOM 1402 N N . ASP B 1 40 ? 10.133 -7.41 1.994 1 90.44 40 ASP B N 1
ATOM 1403 C CA . ASP B 1 40 ? 11.438 -7.984 2.307 1 90.44 40 ASP B CA 1
ATOM 1404 C C . ASP B 1 40 ? 11.391 -8.781 3.609 1 90.44 40 ASP B C 1
ATOM 1406 O O . ASP B 1 40 ? 10.312 -8.977 4.184 1 90.44 40 ASP B O 1
ATOM 1410 N N . ALA B 1 41 ? 12.539 -9.25 4.035 1 88.56 41 ALA B N 1
ATOM 1411 C CA . ALA B 1 41 ? 12.625 -10.109 5.211 1 88.56 41 ALA B CA 1
ATOM 1412 C C . ALA B 1 41 ? 12.188 -9.367 6.473 1 88.56 41 ALA B C 1
ATOM 1414 O O . ALA B 1 41 ? 11.727 -9.984 7.438 1 88.56 41 ALA B O 1
ATOM 1415 N N . GLY B 1 42 ? 12.312 -8.031 6.465 1 86.56 42 GLY B N 1
ATOM 1416 C CA . GLY B 1 42 ? 11.906 -7.211 7.594 1 86.56 42 GLY B CA 1
ATOM 1417 C C . GLY B 1 42 ? 10.453 -6.777 7.52 1 86.56 42 GLY B C 1
ATOM 1418 O O . GLY B 1 42 ? 10.031 -5.879 8.25 1 86.56 42 GLY B O 1
ATOM 1419 N N . GLN B 1 43 ? 9.703 -7.281 6.508 1 89.88 43 GLN B N 1
ATOM 1420 C CA . GLN B 1 43 ? 8.281 -7.02 6.309 1 89.88 43 GLN B CA 1
ATOM 1421 C C . GLN B 1 43 ? 8.047 -5.582 5.848 1 89.88 43 GLN B C 1
ATOM 1423 O O . GLN B 1 43 ? 6.992 -5.008 6.109 1 89.88 43 GLN B O 1
ATOM 1428 N N . LYS B 1 44 ? 9.086 -5.059 5.301 1 87.88 44 LYS B N 1
ATOM 1429 C CA . LYS B 1 44 ? 8.93 -3.762 4.645 1 87.88 44 LYS B CA 1
ATOM 1430 C C . LYS B 1 44 ? 8.43 -3.93 3.213 1 87.88 44 LYS B C 1
ATOM 1432 O O . LYS B 1 44 ? 8.898 -4.805 2.484 1 87.88 44 LYS B O 1
ATOM 1437 N N . ILE B 1 45 ? 7.484 -3.109 2.852 1 91.88 45 ILE B N 1
ATOM 1438 C CA . ILE B 1 45 ? 6.988 -3.135 1.48 1 91.88 45 ILE B CA 1
ATOM 1439 C C . ILE B 1 45 ? 8.039 -2.561 0.538 1 91.88 45 ILE B C 1
ATOM 1441 O O . ILE B 1 45 ? 8.484 -1.421 0.71 1 91.88 45 ILE B O 1
ATOM 1445 N N . VAL B 1 46 ? 8.414 -3.334 -0.443 1 89.81 46 VAL B N 1
ATOM 1446 C CA . VAL B 1 46 ? 9.492 -2.869 -1.303 1 89.81 46 VAL B CA 1
ATOM 1447 C C . VAL B 1 46 ? 8.953 -2.578 -2.701 1 89.81 46 VAL B C 1
ATOM 1449 O O . VAL B 1 46 ? 9.578 -1.845 -3.473 1 89.81 46 VAL B O 1
ATOM 1452 N N . SER B 1 47 ? 7.781 -3.182 -2.959 1 92.88 47 SER B N 1
ATOM 1453 C CA . SER B 1 47 ? 7.242 -2.936 -4.293 1 92.88 47 SER B CA 1
ATOM 1454 C C . SER B 1 47 ? 5.758 -3.275 -4.359 1 92.88 47 SER B C 1
ATOM 1456 O O . SER B 1 47 ? 5.305 -4.223 -3.717 1 92.88 47 SER B O 1
ATOM 1458 N N . LEU B 1 48 ? 5.105 -2.5 -5.098 1 95.5 48 LEU B N 1
ATOM 1459 C CA . LEU B 1 48 ? 3.721 -2.756 -5.473 1 95.5 48 LEU B CA 1
ATOM 1460 C C . LEU B 1 48 ? 3.551 -2.703 -6.988 1 95.5 48 LEU B C 1
ATOM 1462 O O . LEU B 1 48 ? 4.211 -1.914 -7.664 1 95.5 48 LEU B O 1
ATOM 1466 N N . GLY B 1 49 ? 2.666 -3.582 -7.508 1 95.44 49 GLY B N 1
ATOM 1467 C CA . GLY B 1 49 ? 2.424 -3.602 -8.945 1 95.44 49 GLY B CA 1
ATOM 1468 C C . GLY B 1 49 ? 0.999 -3.977 -9.305 1 95.44 49 GLY B C 1
ATOM 1469 O O . GLY B 1 49 ? 0.35 -4.734 -8.578 1 95.44 49 GLY B O 1
ATOM 1470 N N . TYR B 1 50 ? 0.556 -3.436 -10.406 1 95.5 50 TYR B N 1
ATOM 1471 C CA . TYR B 1 50 ? -0.769 -3.762 -10.922 1 95.5 50 TYR B CA 1
ATOM 1472 C C . TYR B 1 50 ? -0.722 -4.016 -12.422 1 95.5 50 TYR B C 1
ATOM 1474 O O . TYR B 1 50 ? 0.247 -3.648 -13.094 1 95.5 50 TYR B O 1
ATOM 1482 N N . GLN B 1 51 ? -1.778 -4.645 -12.852 1 94.94 51 GLN B N 1
ATOM 1483 C CA . GLN B 1 51 ? -1.889 -5 -14.258 1 94.94 51 GLN B CA 1
ATOM 1484 C C . GLN B 1 51 ? -2.152 -3.77 -15.117 1 94.94 51 GLN B C 1
ATOM 1486 O O . GLN B 1 51 ? -3.057 -2.982 -14.828 1 94.94 51 GLN B O 1
ATOM 1491 N N . ASN B 1 52 ? -1.307 -3.539 -16.109 1 93.69 52 ASN B N 1
ATOM 1492 C CA . ASN B 1 52 ? -1.528 -2.617 -17.219 1 93.69 52 ASN B CA 1
ATOM 1493 C C . ASN B 1 52 ? -1.026 -3.197 -18.547 1 93.69 52 ASN B C 1
ATOM 1495 O O . ASN B 1 52 ? -1.425 -4.293 -18.938 1 93.69 52 ASN B O 1
ATOM 1499 N N . ASP B 1 53 ? -0.014 -2.588 -19.125 1 92 53 ASP B N 1
ATOM 1500 C CA . ASP B 1 53 ? 0.523 -3.145 -20.375 1 92 53 ASP B CA 1
ATOM 1501 C C . ASP B 1 53 ? 1.331 -4.41 -20.094 1 92 53 ASP B C 1
ATOM 1503 O O . ASP B 1 53 ? 1.632 -5.172 -21.016 1 92 53 ASP B O 1
ATOM 1507 N N . SER B 1 54 ? 1.665 -4.586 -18.891 1 94.56 54 SER B N 1
ATOM 1508 C CA . SER B 1 54 ? 2.375 -5.777 -18.438 1 94.56 54 SER B CA 1
ATOM 1509 C C . SER B 1 54 ? 1.685 -6.406 -17.234 1 94.56 54 SER B C 1
ATOM 1511 O O . SER B 1 54 ? 0.814 -5.785 -16.625 1 94.56 54 SER B O 1
ATOM 1513 N N . HIS B 1 55 ? 2.018 -7.598 -16.938 1 96.62 55 HIS B N 1
ATOM 1514 C CA . HIS B 1 55 ? 1.458 -8.281 -15.781 1 96.62 55 HIS B CA 1
ATOM 1515 C C . HIS B 1 55 ? 1.902 -7.621 -14.484 1 96.62 55 HIS B C 1
ATOM 1517 O O . HIS B 1 55 ? 3 -7.062 -14.406 1 96.62 55 HIS B O 1
ATOM 1523 N N . ALA B 1 56 ? 1.028 -7.703 -13.516 1 97.06 56 ALA B N 1
ATOM 1524 C CA . ALA B 1 56 ? 1.276 -7.074 -12.219 1 97.06 56 ALA B CA 1
ATOM 1525 C C . ALA B 1 56 ? 2.596 -7.551 -11.617 1 97.06 56 ALA B C 1
ATOM 1527 O O . ALA B 1 56 ? 3.344 -6.762 -11.039 1 97.06 56 ALA B O 1
ATOM 1528 N N . GLU B 1 57 ? 2.895 -8.914 -11.672 1 96.56 57 GLU B N 1
ATOM 1529 C CA . GLU B 1 57 ? 4.129 -9.492 -11.148 1 96.56 57 GLU B CA 1
ATOM 1530 C C . GLU B 1 57 ? 5.355 -8.844 -11.789 1 96.56 57 GLU B C 1
ATOM 1532 O O . GLU B 1 57 ? 6.297 -8.461 -11.094 1 96.56 57 GLU B O 1
ATOM 1537 N N . ILE B 1 58 ? 5.293 -8.711 -13.094 1 94.94 58 ILE B N 1
ATOM 1538 C CA . ILE B 1 58 ? 6.406 -8.133 -13.844 1 94.94 58 ILE B CA 1
ATOM 1539 C C . ILE B 1 58 ? 6.59 -6.668 -13.445 1 94.94 58 ILE B C 1
ATOM 1541 O O . ILE B 1 58 ? 7.707 -6.227 -13.188 1 94.94 58 ILE B O 1
ATOM 1545 N N . ASN B 1 59 ? 5.492 -5.953 -13.391 1 94.5 59 ASN B N 1
ATOM 1546 C CA . ASN B 1 59 ? 5.551 -4.543 -13.023 1 94.5 59 ASN B CA 1
ATOM 1547 C C . ASN B 1 59 ? 6.133 -4.355 -11.625 1 94.5 59 ASN B C 1
ATOM 1549 O O . ASN B 1 59 ? 6.93 -3.443 -11.398 1 94.5 59 ASN B O 1
ATOM 1553 N N . ALA B 1 60 ? 5.727 -5.168 -10.672 1 94.5 60 ALA B N 1
ATOM 1554 C CA . ALA B 1 60 ? 6.258 -5.094 -9.312 1 94.5 60 ALA B CA 1
ATOM 1555 C C . ALA B 1 60 ? 7.754 -5.387 -9.289 1 94.5 60 ALA B C 1
ATOM 1557 O O . ALA B 1 60 ? 8.523 -4.672 -8.641 1 94.5 60 ALA B O 1
ATOM 1558 N N . LEU B 1 61 ? 8.172 -6.391 -9.984 1 92.44 61 LEU B N 1
ATOM 1559 C CA . LEU B 1 61 ? 9.562 -6.824 -9.969 1 92.44 61 LEU B CA 1
ATOM 1560 C C . LEU B 1 61 ? 10.461 -5.809 -10.664 1 92.44 61 LEU B C 1
ATOM 1562 O O . LEU B 1 61 ? 11.594 -5.574 -10.242 1 92.44 61 LEU B O 1
ATOM 1566 N N . ASN B 1 62 ? 9.906 -5.215 -11.734 1 88.69 62 ASN B N 1
ATOM 1567 C CA . ASN B 1 62 ? 10.672 -4.195 -12.445 1 88.69 62 ASN B CA 1
ATOM 1568 C C . ASN B 1 62 ? 10.914 -2.965 -11.578 1 88.69 62 ASN B C 1
ATOM 1570 O O . ASN B 1 62 ? 11.906 -2.256 -11.766 1 88.69 62 ASN B O 1
ATOM 1574 N N . SER B 1 63 ? 10.039 -2.697 -10.703 1 84.06 63 SER B N 1
ATOM 1575 C CA . SER B 1 63 ? 10.141 -1.521 -9.852 1 84.06 63 SER B CA 1
ATOM 1576 C C . SER B 1 63 ? 11.086 -1.777 -8.672 1 84.06 63 SER B C 1
ATOM 1578 O O . SER B 1 63 ? 11.469 -0.844 -7.969 1 84.06 63 SER B O 1
ATOM 1580 N N . LEU B 1 64 ? 11.352 -3.068 -8.367 1 80.25 64 LEU B N 1
ATOM 1581 C CA . LEU B 1 64 ? 12.258 -3.424 -7.277 1 80.25 64 LEU B CA 1
ATOM 1582 C C . LEU B 1 64 ? 13.664 -2.902 -7.543 1 80.25 64 LEU B C 1
ATOM 1584 O O . LEU B 1 64 ? 14.164 -2.994 -8.672 1 80.25 64 LEU B O 1
ATOM 1588 N N . ASN B 1 65 ? 14.031 -1.703 -7.109 1 61.25 65 ASN B N 1
ATOM 1589 C CA . ASN B 1 65 ? 15.391 -1.197 -7.289 1 61.25 65 ASN B CA 1
ATOM 1590 C C . ASN B 1 65 ? 16.422 -2.324 -7.25 1 61.25 65 ASN B C 1
ATOM 1592 O O . ASN B 1 65 ? 16.234 -3.309 -6.527 1 61.25 65 ASN B O 1
ATOM 1596 N N . SER B 1 66 ? 17.141 -2.539 -8.484 1 52.06 66 SER B N 1
ATOM 1597 C CA . SER B 1 66 ? 18.188 -3.504 -8.805 1 52.06 66 SER B CA 1
ATOM 1598 C C . SER B 1 66 ? 18.922 -3.953 -7.547 1 52.06 66 SER B C 1
ATOM 1600 O O . SER B 1 66 ? 19.766 -4.848 -7.605 1 52.06 66 SER B O 1
ATOM 1602 N N . GLN B 1 67 ? 18.906 -3.164 -6.633 1 47.38 67 GLN B N 1
ATOM 1603 C CA . GLN B 1 67 ? 20.094 -3.369 -5.816 1 47.38 67 GLN B CA 1
ATOM 1604 C C . GLN B 1 67 ? 20.109 -4.766 -5.199 1 47.38 67 GLN B C 1
ATOM 1606 O O . GLN B 1 67 ? 21.156 -5.41 -5.129 1 47.38 67 GLN B O 1
ATOM 1611 N N . SER B 1 68 ? 19.203 -5.223 -4.137 1 48.19 68 SER B N 1
ATOM 1612 C CA . SER B 1 68 ? 19.703 -6.234 -3.221 1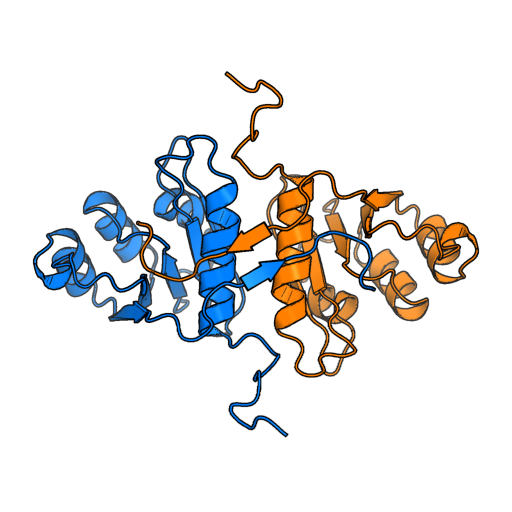 48.19 68 SER B CA 1
ATOM 1613 C C . SER B 1 68 ? 19.188 -7.621 -3.582 1 48.19 68 SER B C 1
ATOM 1615 O O . SER B 1 68 ? 18.016 -7.93 -3.355 1 48.19 68 SER B O 1
ATOM 1617 N N . VAL B 1 69 ? 19.562 -8.148 -4.754 1 48.06 69 VAL B N 1
ATOM 1618 C CA . VAL B 1 69 ? 19.391 -9.555 -5.086 1 48.06 69 VAL B CA 1
ATOM 1619 C C . VAL B 1 69 ? 19.328 -10.383 -3.807 1 48.06 69 VAL B C 1
ATOM 1621 O O . VAL B 1 69 ? 18.812 -11.5 -3.807 1 48.06 69 VAL B O 1
ATOM 1624 N N . SER B 1 70 ? 20.203 -10.148 -2.91 1 49.88 70 SER B N 1
ATOM 1625 C CA . SER B 1 70 ? 20.469 -11.109 -1.843 1 49.88 70 SER B CA 1
ATOM 1626 C C . SER B 1 70 ? 19.281 -11.25 -0.904 1 49.88 70 SER B C 1
ATOM 1628 O O . SER B 1 70 ? 19.281 -12.094 -0.005 1 49.88 70 SER B O 1
ATOM 1630 N N . GLU B 1 71 ? 18.219 -10.352 -1.047 1 61.19 71 GLU B N 1
ATOM 1631 C CA . GLU B 1 71 ? 17.359 -10.391 0.13 1 61.19 71 GLU B CA 1
ATOM 1632 C C . GLU B 1 71 ? 16.109 -11.234 -0.129 1 61.19 71 GLU B C 1
ATOM 1634 O O . GLU B 1 71 ? 15.773 -11.516 -1.28 1 61.19 71 GLU B O 1
ATOM 1639 N N . LEU B 1 72 ? 15.672 -12.07 0.802 1 81.81 72 LEU B N 1
ATOM 1640 C CA . LEU B 1 72 ? 14.516 -12.953 0.917 1 81.81 72 LEU B CA 1
ATOM 1641 C C . LEU B 1 72 ? 13.219 -12.156 0.876 1 81.81 72 LEU B C 1
ATOM 1643 O O . LEU B 1 72 ? 12.953 -11.352 1.769 1 81.81 72 LEU B O 1
ATOM 1647 N N . TYR B 1 73 ? 12.609 -12.211 -0.41 1 92.38 73 TYR B N 1
ATOM 1648 C CA . TYR B 1 73 ? 11.352 -11.492 -0.572 1 92.38 73 TYR B CA 1
ATOM 1649 C C . TYR B 1 73 ? 10.164 -12.445 -0.522 1 92.38 73 TYR B C 1
ATOM 1651 O O . TYR B 1 73 ? 10.305 -13.641 -0.798 1 92.38 73 TYR B O 1
ATOM 1659 N N . THR B 1 74 ? 9.086 -11.922 -0.014 1 96 74 THR B N 1
ATOM 1660 C CA . THR B 1 74 ? 7.789 -12.578 -0.119 1 96 74 THR B CA 1
ATOM 1661 C C . THR B 1 74 ? 6.867 -11.797 -1.056 1 96 74 THR B C 1
ATOM 1663 O O . THR B 1 74 ? 6.773 -10.578 -0.967 1 96 74 THR B O 1
ATOM 1666 N N . MET B 1 75 ? 6.309 -12.492 -1.967 1 97 75 MET B N 1
ATOM 1667 C CA . MET B 1 75 ? 5.406 -11.875 -2.936 1 97 75 MET B CA 1
ATOM 1668 C C . MET B 1 75 ? 3.963 -12.297 -2.68 1 97 75 MET B C 1
ATOM 1670 O O . MET B 1 75 ? 3.664 -13.492 -2.586 1 97 75 MET B O 1
ATOM 1674 N N . PHE B 1 76 ? 3.08 -11.305 -2.484 1 97.81 76 PHE B N 1
ATOM 1675 C CA . PHE B 1 76 ? 1.639 -11.516 -2.416 1 97.81 76 PHE B CA 1
ATOM 1676 C C . PHE B 1 76 ? 0.981 -11.195 -3.754 1 97.81 76 PHE B C 1
ATOM 1678 O O . PHE B 1 76 ? 1.184 -10.117 -4.309 1 97.81 76 PHE B O 1
ATOM 1685 N N . VAL B 1 77 ? 0.224 -12.141 -4.277 1 97.38 77 VAL B N 1
ATOM 1686 C CA . VAL B 1 77 ? -0.457 -11.938 -5.555 1 97.38 77 VAL B CA 1
ATOM 1687 C C . VAL B 1 77 ? -1.958 -12.148 -5.375 1 97.38 77 VAL B C 1
ATOM 1689 O O . VAL B 1 77 ? -2.385 -12.953 -4.547 1 97.38 77 VAL B O 1
ATOM 1692 N N . THR B 1 78 ? -2.736 -11.406 -6.164 1 95.88 78 THR B N 1
ATOM 1693 C CA . THR B 1 78 ? -4.184 -11.562 -6.07 1 95.88 78 THR B CA 1
ATOM 1694 C C . THR B 1 78 ? -4.668 -12.648 -7.027 1 95.88 78 THR B C 1
ATOM 1696 O O . THR B 1 78 ? -5.812 -13.102 -6.934 1 95.88 78 THR B O 1
ATOM 1699 N N . LYS B 1 79 ? -3.848 -13.016 -7.961 1 94.31 79 LYS B N 1
ATOM 1700 C CA . LYS B 1 79 ? -4.07 -14.102 -8.906 1 94.31 79 LYS B CA 1
ATOM 1701 C C . LYS B 1 79 ? -2.789 -14.898 -9.141 1 94.31 79 LYS B C 1
ATOM 1703 O O . LYS B 1 79 ? -1.71 -14.32 -9.281 1 94.31 79 LYS B O 1
ATOM 1708 N N . PHE B 1 80 ? -2.916 -16.219 -9.164 1 96.56 80 PHE B N 1
ATOM 1709 C CA . PHE B 1 80 ? -1.733 -17.062 -9.352 1 96.56 80 PHE B CA 1
ATOM 1710 C C . PHE B 1 80 ? -1.06 -16.75 -10.68 1 96.56 80 PHE B C 1
ATOM 1712 O O . PHE B 1 80 ? -1.73 -16.625 -11.711 1 96.56 80 PHE B O 1
ATOM 1719 N N . PRO B 1 81 ? 0.218 -16.656 -10.703 1 97.06 81 PRO B N 1
ATOM 1720 C CA . PRO B 1 81 ? 0.917 -16.203 -11.906 1 97.06 81 PRO B CA 1
ATOM 1721 C C . PRO B 1 81 ? 0.859 -17.234 -13.039 1 97.06 81 PRO B C 1
ATOM 1723 O O . PRO B 1 81 ? 0.691 -18.422 -12.789 1 97.06 81 PRO B O 1
ATOM 1726 N N . CYS B 1 82 ? 1.021 -16.688 -14.219 1 96.81 82 CYS B N 1
ATOM 1727 C CA . CYS B 1 82 ? 1.212 -17.562 -15.375 1 96.81 82 CYS B CA 1
ATOM 1728 C C . CYS B 1 82 ? 2.631 -18.109 -15.406 1 96.81 82 CYS B C 1
ATOM 1730 O O . CYS B 1 82 ? 3.469 -17.734 -14.586 1 96.81 82 CYS B O 1
ATOM 1732 N N . SER B 1 83 ? 2.863 -18.984 -16.391 1 97.62 83 SER B N 1
ATOM 1733 C CA . SER B 1 83 ? 4.156 -19.656 -16.469 1 97.62 83 SER B CA 1
ATOM 1734 C C . SER B 1 83 ? 5.281 -18.672 -16.734 1 97.62 83 SER B C 1
ATOM 1736 O O . SER B 1 83 ? 6.363 -18.766 -16.156 1 97.62 83 SER B O 1
ATOM 1738 N N . GLN B 1 84 ? 5.078 -17.766 -17.578 1 97.06 84 GLN B N 1
ATOM 1739 C CA . GLN B 1 84 ? 6.105 -16.797 -17.922 1 97.06 84 GLN B CA 1
ATOM 1740 C C . GLN B 1 84 ? 6.473 -15.938 -16.703 1 97.06 84 GLN B C 1
ATOM 1742 O O . GLN B 1 84 ? 7.656 -15.734 -16.422 1 97.06 84 GLN B O 1
ATOM 1747 N N . CYS B 1 85 ? 5.512 -15.492 -16.031 1 97.56 85 CYS B N 1
ATOM 1748 C CA . CYS B 1 85 ? 5.781 -14.688 -14.844 1 97.56 85 CYS B CA 1
ATOM 1749 C C . CYS B 1 85 ? 6.426 -15.523 -13.75 1 97.56 85 CYS B C 1
ATOM 1751 O O . CYS B 1 85 ? 7.258 -15.031 -12.992 1 97.56 85 CYS B O 1
ATOM 1753 N N . ALA B 1 86 ? 5.992 -16.766 -13.672 1 97.12 86 ALA B N 1
ATOM 1754 C CA . ALA B 1 86 ? 6.598 -17.656 -12.688 1 97.12 86 ALA B CA 1
ATOM 1755 C C . ALA B 1 86 ? 8.109 -17.766 -12.898 1 97.12 86 ALA B C 1
ATOM 1757 O O . ALA B 1 86 ? 8.875 -17.734 -11.938 1 97.12 86 ALA B O 1
ATOM 1758 N N . TYR B 1 87 ? 8.477 -17.891 -14.109 1 95.12 87 TYR B N 1
ATOM 1759 C CA . TYR B 1 87 ? 9.898 -17.953 -14.43 1 95.12 87 TYR B CA 1
ATOM 1760 C C . TYR B 1 87 ? 10.609 -16.672 -13.984 1 95.12 87 TYR B C 1
ATOM 1762 O O . TYR B 1 87 ? 11.664 -16.734 -13.352 1 95.12 87 TYR B O 1
ATOM 1770 N N . VAL B 1 88 ? 10.039 -15.547 -14.297 1 93.5 88 VAL B N 1
ATOM 1771 C CA . VAL B 1 88 ? 10.633 -14.258 -13.961 1 93.5 88 VAL B CA 1
ATOM 1772 C C . VAL B 1 88 ? 10.734 -14.109 -12.445 1 93.5 88 VAL B C 1
ATOM 1774 O O . VAL B 1 88 ? 11.766 -13.672 -11.922 1 93.5 88 VAL B O 1
ATOM 1777 N N . ILE B 1 89 ? 9.742 -14.477 -11.711 1 94.31 89 ILE B N 1
ATOM 1778 C CA . ILE B 1 89 ? 9.719 -14.43 -10.258 1 94.31 89 ILE B CA 1
ATOM 1779 C C . ILE B 1 89 ? 10.906 -15.227 -9.703 1 94.31 89 ILE B C 1
ATOM 1781 O O . ILE B 1 89 ? 11.594 -14.766 -8.789 1 94.31 89 ILE B O 1
ATOM 1785 N N . GLY B 1 90 ? 11.133 -16.375 -10.25 1 91.19 90 GLY B N 1
ATOM 1786 C CA . GLY B 1 90 ? 12.211 -17.25 -9.805 1 91.19 90 GLY B CA 1
ATOM 1787 C C . GLY B 1 90 ? 13.586 -16.609 -9.945 1 91.19 90 GLY B C 1
ATOM 1788 O O . GLY B 1 90 ? 14.477 -16.875 -9.141 1 91.19 90 GLY B O 1
ATOM 1789 N N . THR B 1 91 ? 13.703 -15.664 -10.875 1 88.81 91 THR B N 1
ATOM 1790 C CA . THR B 1 91 ? 15.008 -15.07 -11.148 1 88.81 91 THR B CA 1
ATOM 179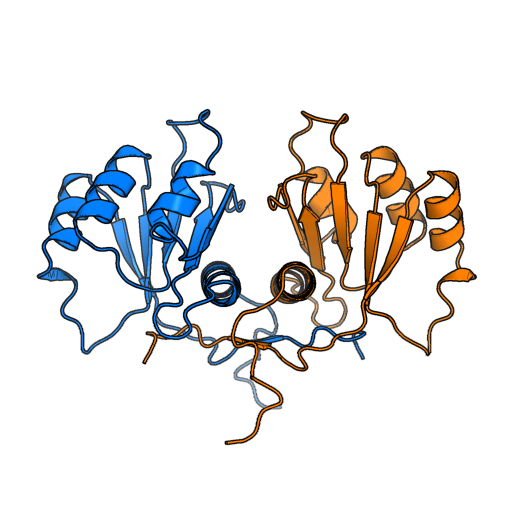1 C C . THR B 1 91 ? 15.266 -13.891 -10.227 1 88.81 91 THR B C 1
ATOM 1793 O O . THR B 1 91 ? 16.391 -13.398 -10.133 1 88.81 91 THR B O 1
ATOM 1796 N N . PHE B 1 92 ? 14.266 -13.289 -9.422 1 87.25 92 PHE B N 1
ATOM 1797 C CA . PHE B 1 92 ? 14.375 -12.086 -8.602 1 87.25 92 PHE B CA 1
ATOM 1798 C C . PHE B 1 92 ? 14.594 -12.445 -7.141 1 87.25 92 PHE B C 1
ATOM 1800 O O . PHE B 1 92 ? 14.695 -11.562 -6.285 1 87.25 92 PHE B O 1
ATOM 1807 N N . GLY B 1 93 ? 14.742 -13.641 -6.82 1 81.12 93 GLY B N 1
ATOM 1808 C CA . GLY B 1 93 ? 15.047 -14.023 -5.449 1 81.12 93 GLY B CA 1
ATOM 1809 C C . GLY B 1 93 ? 13.82 -14.078 -4.559 1 81.12 93 GLY B C 1
ATOM 1810 O O . GLY B 1 93 ? 13.914 -13.867 -3.348 1 81.12 93 GLY B O 1
ATOM 1811 N N . ILE B 1 94 ? 12.734 -14.133 -5 1 92.19 94 ILE B N 1
ATOM 1812 C CA . ILE B 1 94 ? 11.531 -14.375 -4.215 1 92.19 94 ILE B CA 1
ATOM 1813 C C . ILE B 1 94 ? 11.609 -15.742 -3.545 1 92.19 94 ILE B C 1
ATOM 1815 O O . ILE B 1 94 ? 11.898 -16.75 -4.203 1 92.19 94 ILE B O 1
ATOM 1819 N N . LYS B 1 95 ? 11.414 -15.703 -2.275 1 93.81 95 LYS B N 1
ATOM 1820 C CA . LYS B 1 95 ? 11.516 -16.969 -1.536 1 93.81 95 LYS B CA 1
ATOM 1821 C C . LYS B 1 95 ? 10.133 -17.547 -1.264 1 93.81 95 LYS B C 1
ATOM 1823 O O . LYS B 1 95 ? 9.992 -18.766 -1.114 1 93.81 95 LYS B O 1
ATOM 1828 N N . LYS B 1 96 ? 9.203 -16.703 -1.163 1 96.81 96 LYS B N 1
ATOM 1829 C CA . LYS B 1 96 ? 7.848 -17.125 -0.826 1 96.81 96 LYS B CA 1
ATOM 1830 C C . LYS B 1 96 ? 6.812 -16.391 -1.678 1 96.81 96 LYS B C 1
ATOM 1832 O O . LYS B 1 96 ? 6.926 -15.188 -1.898 1 96.81 96 LYS B O 1
ATOM 1837 N N . LEU B 1 97 ? 5.875 -17.172 -2.188 1 97.38 97 LEU B N 1
ATOM 1838 C CA . LEU B 1 97 ? 4.742 -16.625 -2.928 1 97.38 97 LEU B CA 1
ATOM 1839 C C . LEU B 1 97 ? 3.428 -16.969 -2.236 1 97.38 97 LEU B C 1
ATOM 1841 O O . LEU B 1 97 ? 3.141 -18.141 -1.988 1 97.38 97 LEU B O 1
ATOM 1845 N N . VAL B 1 98 ? 2.652 -15.945 -1.87 1 97.38 98 VAL B N 1
ATOM 1846 C CA . VAL B 1 98 ? 1.365 -16.109 -1.203 1 97.38 98 VAL B CA 1
ATOM 1847 C C . VAL B 1 98 ? 0.235 -15.75 -2.166 1 97.38 98 VAL B C 1
ATOM 1849 O O . VAL B 1 98 ? 0.215 -14.648 -2.729 1 97.38 98 VAL B O 1
ATOM 1852 N N . TYR B 1 99 ? -0.675 -16.672 -2.404 1 96.31 99 TYR B N 1
ATOM 1853 C CA . TYR B 1 99 ? -1.768 -16.484 -3.352 1 96.31 99 TYR B CA 1
ATOM 1854 C C . TYR B 1 99 ? -3.107 -16.828 -2.717 1 96.31 99 TYR B C 1
ATOM 1856 O O . TYR B 1 99 ? -3.172 -17.656 -1.799 1 96.31 99 TYR B O 1
ATOM 1864 N N . PRO B 1 100 ? -4.199 -16.109 -3.141 1 93.25 100 PRO B N 1
ATOM 1865 C CA . PRO B 1 100 ? -5.5 -16.484 -2.586 1 93.25 100 PRO B CA 1
ATOM 1866 C C . PRO B 1 100 ? -5.93 -17.891 -2.982 1 93.25 100 PRO B C 1
ATOM 1868 O O . PRO B 1 100 ? -5.992 -18.203 -4.172 1 93.25 100 PRO B O 1
ATOM 1871 N N . HIS B 1 101 ? -6.258 -18.594 -2.043 1 88.94 101 HIS B N 1
ATOM 1872 C CA . HIS B 1 101 ? -6.668 -19.969 -2.281 1 88.94 101 HIS B CA 1
ATOM 1873 C C . HIS B 1 101 ? -8.031 -20.031 -2.965 1 88.94 101 HIS B C 1
ATOM 1875 O O . HIS B 1 101 ? -8.992 -19.438 -2.492 1 88.94 101 HIS B O 1
ATOM 1881 N N . ASP B 1 102 ? -8.078 -20.672 -4.008 1 85 102 ASP B N 1
ATOM 1882 C CA . ASP B 1 102 ? -9.297 -20.984 -4.738 1 85 102 ASP B CA 1
ATOM 1883 C C . ASP B 1 102 ? -9.453 -22.484 -4.93 1 85 102 ASP B C 1
ATOM 1885 O O . ASP B 1 102 ? -8.727 -23.094 -5.719 1 85 102 ASP B O 1
ATOM 1889 N N . LYS B 1 103 ? -10.414 -23.094 -4.246 1 79 103 LYS B N 1
ATOM 1890 C CA . LYS B 1 103 ? -10.609 -24.531 -4.254 1 79 103 LYS B CA 1
ATOM 1891 C C . LYS B 1 103 ? -10.93 -25.031 -5.66 1 79 103 LYS B C 1
ATOM 1893 O O . LYS B 1 103 ? -10.695 -26.203 -5.973 1 79 103 LYS B O 1
ATOM 1898 N N . ARG B 1 104 ? -11.492 -24.188 -6.52 1 84.81 104 ARG B N 1
ATOM 1899 C CA . ARG B 1 104 ? -11.898 -24.562 -7.867 1 84.81 104 ARG B CA 1
ATOM 1900 C C . ARG B 1 104 ? -10.68 -24.703 -8.781 1 84.81 104 ARG B C 1
ATOM 1902 O O . ARG B 1 104 ? -10.781 -25.25 -9.875 1 84.81 104 ARG B O 1
ATOM 1909 N N . LYS B 1 105 ? -9.609 -24.172 -8.344 1 85.38 105 LYS B N 1
ATOM 1910 C CA . LYS B 1 105 ? -8.414 -24.172 -9.18 1 85.38 105 LYS B CA 1
ATOM 1911 C C . LYS B 1 105 ? -7.375 -25.156 -8.672 1 85.38 105 LYS B C 1
ATOM 1913 O O . LYS B 1 105 ? -7.039 -25.172 -7.484 1 85.38 105 LYS B O 1
ATOM 1918 N N . LYS B 1 106 ? -6.957 -25.984 -9.57 1 91.06 106 LYS B N 1
ATOM 1919 C CA . LYS B 1 106 ? -5.914 -26.953 -9.242 1 91.06 106 LYS B CA 1
ATOM 1920 C C . LYS B 1 106 ? -4.523 -26.375 -9.5 1 91.06 106 LYS B C 1
ATOM 1922 O O . LYS B 1 106 ? -3.846 -26.766 -10.453 1 91.06 106 LYS B O 1
ATOM 1927 N N . ILE B 1 107 ? -4.07 -25.516 -8.641 1 91.62 107 ILE B N 1
AT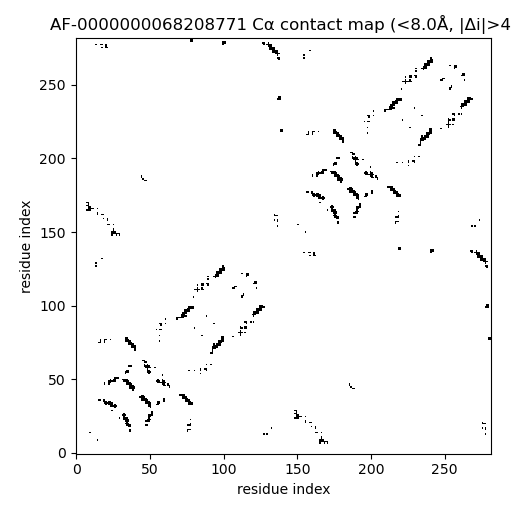OM 1928 C CA . ILE B 1 107 ? -2.85 -24.734 -8.805 1 91.62 107 ILE B CA 1
ATOM 1929 C C . ILE B 1 107 ? -1.642 -25.672 -8.867 1 91.62 107 ILE B C 1
ATOM 1931 O O . ILE B 1 107 ? -0.736 -25.469 -9.68 1 91.62 107 ILE B O 1
ATOM 1935 N N . ARG B 1 108 ? -1.602 -26.781 -8.133 1 91.62 108 ARG B N 1
ATOM 1936 C CA . ARG B 1 108 ? -0.444 -27.656 -8 1 91.62 108 ARG B CA 1
ATOM 1937 C C . ARG B 1 108 ? -0.188 -28.422 -9.297 1 91.62 108 ARG B C 1
ATOM 1939 O O . ARG B 1 108 ? 0.896 -28.969 -9.5 1 91.62 108 ARG B O 1
ATOM 1946 N N . THR B 1 109 ? -1.139 -28.391 -10.141 1 92.12 109 THR B N 1
ATOM 1947 C CA . THR B 1 109 ? -0.986 -29.141 -11.383 1 92.12 109 THR B CA 1
ATOM 1948 C C . THR B 1 109 ? -0.542 -28.219 -12.516 1 92.12 109 THR B C 1
ATOM 1950 O O . THR B 1 109 ? -0.299 -28.672 -13.633 1 92.12 109 THR B O 1
ATOM 1953 N N . THR B 1 110 ? -0.418 -26.969 -12.266 1 94.75 110 THR B N 1
ATOM 1954 C CA . THR B 1 110 ? -0.086 -26.016 -13.312 1 94.75 110 THR B CA 1
ATOM 1955 C C . THR B 1 110 ? 1.415 -26 -13.586 1 94.75 110 THR B C 1
ATOM 1957 O O . THR B 1 110 ? 2.213 -26.359 -12.711 1 94.75 110 THR B O 1
ATOM 1960 N N . ASN B 1 111 ? 1.738 -25.641 -14.797 1 97.19 111 ASN B N 1
ATOM 1961 C CA . ASN B 1 111 ? 3.143 -25.469 -15.148 1 97.19 111 ASN B CA 1
ATOM 1962 C C . ASN B 1 111 ? 3.799 -24.359 -14.32 1 97.19 111 ASN B C 1
ATOM 1964 O O . ASN B 1 111 ? 4.961 -24.484 -13.93 1 97.19 111 ASN B O 1
ATOM 1968 N N . ALA B 1 112 ? 3.105 -23.328 -14.055 1 97.56 112 ALA B N 1
ATOM 1969 C CA . ALA B 1 112 ? 3.619 -22.219 -13.25 1 97.56 112 ALA B CA 1
ATOM 1970 C C . ALA B 1 112 ? 4.059 -22.703 -11.867 1 97.56 112 ALA B C 1
ATOM 1972 O O . ALA B 1 112 ? 5.117 -22.312 -11.375 1 97.56 112 ALA B O 1
ATOM 1973 N N . PHE B 1 113 ? 3.26 -23.531 -11.281 1 97.25 113 PHE B N 1
ATOM 1974 C CA . PHE B 1 113 ? 3.59 -24.078 -9.969 1 97.25 113 PHE B CA 1
ATOM 1975 C C . PHE B 1 113 ? 4.891 -24.875 -10.016 1 97.25 113 PHE B C 1
ATOM 1977 O O . PHE B 1 113 ? 5.754 -24.719 -9.156 1 97.25 113 PHE B O 1
ATOM 1984 N N . ARG B 1 114 ? 5.004 -25.703 -11.023 1 97.44 114 ARG B N 1
ATOM 1985 C CA . ARG B 1 114 ? 6.203 -26.516 -11.195 1 97.44 114 ARG B CA 1
ATOM 1986 C C . ARG B 1 114 ? 7.445 -25.641 -11.336 1 97.44 114 ARG B C 1
ATOM 1988 O O . ARG B 1 114 ? 8.477 -25.922 -10.734 1 97.44 114 ARG B O 1
ATOM 1995 N N . ILE B 1 115 ? 7.312 -24.656 -12.125 1 97.38 115 ILE B N 1
ATOM 1996 C CA . ILE B 1 115 ? 8.422 -23.719 -12.336 1 97.38 115 ILE B CA 1
ATOM 1997 C C . ILE B 1 115 ? 8.828 -23.094 -11.008 1 97.38 115 ILE B C 1
ATOM 1999 O O . ILE B 1 115 ? 10.016 -23.062 -10.672 1 97.38 115 ILE B O 1
ATOM 2003 N N . LEU B 1 116 ? 7.887 -22.641 -10.242 1 97.25 116 LEU B N 1
ATOM 2004 C CA . LEU B 1 116 ? 8.172 -22.031 -8.953 1 97.25 116 LEU B CA 1
ATOM 2005 C C . LEU B 1 116 ? 8.859 -23.016 -8.016 1 97.25 116 LEU B C 1
ATOM 2007 O O . LEU B 1 116 ? 9.805 -22.656 -7.309 1 97.25 116 LEU B O 1
ATOM 2011 N N . GLN B 1 117 ? 8.43 -24.266 -8.047 1 96.88 117 GLN B N 1
ATOM 2012 C CA . GLN B 1 117 ? 9.039 -25.297 -7.223 1 96.88 117 GLN B CA 1
ATOM 2013 C C . GLN B 1 117 ? 10.492 -25.547 -7.625 1 96.88 117 GLN B C 1
ATOM 2015 O O . GLN B 1 117 ? 11.359 -25.734 -6.77 1 96.88 117 GLN B O 1
ATOM 2020 N N . GLU B 1 118 ? 10.695 -25.562 -8.844 1 96.5 118 GLU B N 1
ATOM 2021 C CA . GLU B 1 118 ? 12.039 -25.781 -9.352 1 96.5 118 GLU B CA 1
ATOM 2022 C C . GLU B 1 118 ? 13 -24.703 -8.875 1 96.5 118 GLU B C 1
ATOM 2024 O O . GLU B 1 118 ? 14.188 -24.969 -8.656 1 96.5 118 GLU B O 1
ATOM 2029 N N . PHE B 1 119 ? 12.539 -23.5 -8.688 1 95.19 119 PHE B N 1
ATOM 2030 C CA . PHE B 1 119 ? 13.359 -22.391 -8.211 1 95.19 119 PHE B CA 1
ATOM 2031 C C . PHE B 1 119 ? 13.461 -22.406 -6.691 1 95.19 119 PHE B C 1
ATOM 2033 O O . PHE B 1 119 ? 14.156 -21.578 -6.102 1 95.19 119 PHE B O 1
ATOM 2040 N N . GLY B 1 120 ? 12.719 -23.328 -6.055 1 95.5 120 GLY B N 1
ATOM 2041 C CA . GLY B 1 120 ? 12.766 -23.453 -4.605 1 95.5 120 GLY B CA 1
ATOM 2042 C C . GLY B 1 120 ? 11.898 -22.422 -3.896 1 95.5 120 GLY B C 1
ATOM 2043 O O . GLY B 1 120 ? 12.164 -22.078 -2.744 1 95.5 120 GLY B O 1
ATOM 2044 N N . ILE B 1 121 ? 10.945 -21.875 -4.539 1 95.88 121 ILE B N 1
ATOM 2045 C CA . ILE B 1 121 ? 10.055 -20.875 -3.971 1 95.88 121 ILE B CA 1
ATOM 2046 C C . ILE B 1 121 ? 8.938 -21.562 -3.182 1 95.88 121 ILE B C 1
ATOM 2048 O O . ILE B 1 121 ? 8.32 -22.516 -3.666 1 95.88 121 ILE B O 1
ATOM 2052 N N . ASP B 1 122 ? 8.719 -21.109 -1.948 1 97 122 ASP B N 1
ATOM 2053 C CA . ASP B 1 122 ? 7.609 -21.594 -1.126 1 97 122 ASP B CA 1
ATOM 2054 C C . ASP B 1 122 ? 6.285 -20.984 -1.582 1 97 122 ASP B C 1
ATOM 2056 O O . ASP B 1 122 ? 6.125 -19.766 -1.582 1 97 122 ASP B O 1
ATOM 2060 N N . VAL B 1 123 ? 5.406 -21.844 -2.049 1 97.19 123 VAL B N 1
ATOM 2061 C CA . VAL B 1 123 ? 4.098 -21.391 -2.514 1 97.19 123 VAL B CA 1
ATOM 2062 C C . VAL B 1 123 ? 3.049 -21.656 -1.435 1 97.19 123 VAL B C 1
ATOM 2064 O O . VAL B 1 123 ? 2.77 -22.812 -1.1 1 97.19 123 VAL B O 1
ATOM 2067 N N . GLU B 1 124 ? 2.455 -20.578 -0.922 1 96.25 124 GLU B N 1
ATOM 2068 C CA . GLU B 1 124 ? 1.571 -20.688 0.234 1 96.25 124 GLU B CA 1
ATOM 2069 C C . GLU B 1 124 ? 0.184 -20.125 -0.078 1 96.25 124 GLU B C 1
ATOM 2071 O O . GLU B 1 124 ? 0.043 -18.953 -0.433 1 96.25 124 GLU B O 1
ATOM 2076 N N . PRO B 1 125 ? -0.82 -20.984 0.056 1 95 125 PRO B N 1
ATOM 2077 C CA . PRO B 1 125 ? -2.18 -20.469 -0.124 1 95 125 PRO B CA 1
ATOM 2078 C C . PRO B 1 125 ? -2.619 -19.547 1.015 1 95 125 PRO B C 1
ATOM 2080 O O . PRO B 1 125 ? -2.27 -19.797 2.174 1 95 125 PRO B O 1
ATOM 2083 N N . TYR B 1 126 ? -3.256 -18.5 0.652 1 94.25 126 TYR B N 1
ATOM 2084 C CA . TYR B 1 126 ? -3.84 -17.562 1.603 1 94.25 126 TYR B CA 1
ATOM 2085 C C . TYR B 1 126 ? -5.344 -17.781 1.732 1 94.25 126 TYR B C 1
ATOM 2087 O O . TYR B 1 126 ? -6.062 -17.812 0.731 1 94.25 126 TYR B O 1
ATOM 2095 N N . ILE B 1 127 ? -5.836 -18.031 2.881 1 87.75 127 ILE B N 1
ATOM 2096 C CA . ILE B 1 127 ? -7.262 -18.141 3.176 1 87.75 127 ILE B CA 1
ATOM 2097 C C . ILE B 1 127 ? -7.703 -16.938 4.012 1 87.75 127 ILE B C 1
ATOM 2099 O O . ILE B 1 127 ? -7.262 -16.766 5.152 1 87.75 127 ILE B O 1
ATOM 2103 N N . SER B 1 128 ? -8.547 -16.141 3.396 1 82.81 128 SER B N 1
ATOM 2104 C CA . SER B 1 128 ? -8.977 -14.93 4.086 1 82.81 128 SER B CA 1
ATOM 2105 C C . SER B 1 128 ? -9.742 -15.258 5.363 1 82.81 128 SER B C 1
ATOM 2107 O O . SER B 1 128 ? -10.617 -16.125 5.359 1 82.81 128 SER B O 1
ATOM 2109 N N . ASN B 1 129 ? -9.273 -14.695 6.43 1 77.88 129 ASN B N 1
ATOM 2110 C CA . ASN B 1 129 ? -10 -14.836 7.688 1 77.88 129 ASN B CA 1
ATOM 2111 C C . ASN B 1 129 ? -10.625 -13.508 8.125 1 77.88 129 ASN B C 1
ATOM 2113 O O . ASN B 1 129 ? -11.227 -13.43 9.195 1 77.88 129 ASN B O 1
ATOM 2117 N N . ALA B 1 130 ? -10.414 -12.453 7.426 1 72.44 130 ALA B N 1
ATOM 2118 C CA . ALA B 1 130 ? -10.867 -11.117 7.816 1 72.44 130 ALA B CA 1
ATOM 2119 C C . ALA B 1 130 ? -12.117 -10.719 7.043 1 72.44 130 ALA B C 1
ATOM 2121 O O . ALA B 1 130 ? -12.805 -9.758 7.41 1 72.44 130 ALA B O 1
ATOM 2122 N N . GLY B 1 131 ? -12.742 -11.578 6.191 1 74.56 131 GLY B N 1
ATOM 2123 C CA . GLY B 1 131 ? -13.852 -11.156 5.359 1 74.56 131 GLY B CA 1
ATOM 2124 C C . GLY B 1 131 ? -13.5 -10.023 4.418 1 74.56 131 GLY B C 1
ATOM 2125 O O . GLY B 1 131 ? -12.453 -10.062 3.758 1 74.56 131 GLY B O 1
ATOM 2126 N N . GLU B 1 132 ? -14.336 -8.914 4.328 1 87.12 132 GLU B N 1
ATOM 2127 C CA . GLU B 1 132 ? -14.125 -7.73 3.5 1 87.12 132 GLU B CA 1
ATOM 2128 C C . GLU B 1 132 ? -13.539 -6.582 4.312 1 87.12 132 GLU B C 1
ATOM 2130 O O . GLU B 1 132 ? -13.898 -6.395 5.477 1 87.12 132 GLU B O 1
ATOM 2135 N N . ILE B 1 133 ? -12.578 -5.984 3.744 1 88.88 133 ILE B N 1
ATOM 2136 C CA . ILE B 1 133 ? -12.047 -4.762 4.332 1 88.88 133 ILE B CA 1
ATOM 2137 C C . ILE B 1 133 ? -12.695 -3.547 3.68 1 88.88 133 ILE B C 1
ATOM 2139 O O . ILE B 1 133 ? -12.664 -3.4 2.457 1 88.88 133 ILE B O 1
ATOM 2143 N N . VAL B 1 134 ? -13.297 -2.713 4.484 1 89 134 VAL B N 1
ATOM 2144 C CA . VAL B 1 134 ? -13.953 -1.515 3.977 1 89 134 VAL B CA 1
ATOM 2145 C C . VAL B 1 134 ? -13.133 -0.28 4.348 1 89 134 VAL B C 1
ATOM 2147 O O . VAL B 1 134 ? -12.875 -0.03 5.527 1 89 134 VAL B O 1
ATOM 2150 N N . LEU B 1 135 ? -12.734 0.454 3.338 1 90.94 135 LEU B N 1
ATOM 2151 C CA . LEU B 1 135 ? -11.969 1.675 3.541 1 90.94 135 LEU B CA 1
ATOM 2152 C C . LEU B 1 135 ? -12.82 2.908 3.279 1 90.94 135 LEU B C 1
ATOM 2154 O O . LEU B 1 135 ? -13.375 3.066 2.188 1 90.94 135 LEU B O 1
ATOM 2158 N N . SER B 1 136 ? -12.93 3.725 4.277 1 86.62 136 SER B N 1
ATOM 2159 C CA . SER B 1 136 ? -13.547 5.039 4.117 1 86.62 136 SER B CA 1
ATOM 2160 C C . SER B 1 136 ? -12.484 6.125 3.928 1 86.62 136 SER B C 1
ATOM 2162 O O . SER B 1 136 ? -11.695 6.391 4.832 1 86.62 136 SER B O 1
ATOM 2164 N N . LEU B 1 137 ? -12.383 6.719 2.76 1 85.75 137 LEU B N 1
ATOM 2165 C CA . LEU B 1 137 ? -11.328 7.676 2.441 1 85.75 137 LEU B CA 1
ATOM 2166 C C . LEU B 1 137 ? -11.672 9.062 2.982 1 85.75 137 LEU B C 1
ATOM 2168 O O . LEU B 1 137 ? -10.867 9.992 2.871 1 85.75 137 LEU B O 1
ATOM 2172 N N . GLY B 1 138 ? -12.812 9.32 3.586 1 71.12 138 GLY B N 1
ATOM 2173 C CA . GLY B 1 138 ? -13.211 10.594 4.156 1 71.12 138 GLY B CA 1
ATOM 2174 C C . GLY B 1 138 ? -12.625 10.844 5.535 1 71.12 138 GLY B C 1
ATOM 2175 O O . GLY B 1 138 ? -11.766 10.094 5.996 1 71.12 138 GLY B O 1
ATOM 2176 N N . PRO B 1 139 ? -12.844 12.117 6.039 1 64.44 139 PRO B N 1
ATOM 2177 C CA . PRO B 1 139 ? -12.305 12.477 7.352 1 64.44 139 PRO B CA 1
ATOM 2178 C C . PRO B 1 139 ? -12.727 11.508 8.453 1 64.44 139 PRO B C 1
ATOM 2180 O O . PRO B 1 139 ? -13.812 10.922 8.391 1 64.44 139 PRO B O 1
ATOM 2183 N N . ASN B 1 140 ? -11.789 10.688 9.023 1 55.88 140 ASN B N 1
ATOM 2184 C CA . ASN B 1 140 ? -12.102 9.828 10.164 1 55.88 140 ASN B CA 1
ATOM 2185 C C . ASN B 1 140 ? -13.094 10.492 11.117 1 55.88 140 ASN B C 1
ATOM 2187 O O . ASN B 1 140 ? -13.039 11.711 11.32 1 55.88 140 ASN B O 1
ATOM 2191 N N . ASN B 1 141 ? -14.398 9.922 11.242 1 39 141 ASN B N 1
ATOM 2192 C CA . ASN B 1 141 ? -15.312 10.297 12.312 1 39 141 ASN B CA 1
ATOM 2193 C C . ASN B 1 141 ? -14.602 10.359 13.664 1 39 141 ASN B C 1
ATOM 2195 O O . ASN B 1 141 ? -13.703 9.562 13.93 1 39 141 ASN B O 1
#

InterPro domains:
  IPR002125 Cytidine and deoxycytidylate deaminase domain [PF00383] (14-99)
  IPR002125 Cytidine and deoxycytidylate deaminase domain [PS51747] (11-123)
  IPR015517 Deoxycytidylate deaminase-related [PTHR11086] (55-135)
  IPR016192 APOBEC/CMP deaminase, zinc-binding [PS00903] (55-89)
  IPR016193 Cytidine deaminase-like [SSF53927] (14-127)

Nearest PDB structures (foldseek):
  2w4l-assembly1_D  TM=8.642E-01  e=2.976E-13  Homo sapiens
  2w4l-assembly1_C  TM=8.604E-01  e=6.434E-13  Homo sapiens
  2w4l-assembly1_F  TM=8.408E-01  e=3.609E-13  Homo sapiens
  2w4l-assembly1_B  TM=8.419E-01  e=4.420E-12  Homo sapiens
  7fh4-assembly1_A  TM=8.312E-01  e=1.630E-09  Paramecium bursaria Chlorella virus 1

Radius of gyration: 19.26 Å; Cα contacts (8 Å, |Δi|>4): 605; chains: 2; bounding box: 48×57×46 Å

pLDDT: mean 86.08, std 16.8, range [22.62, 97.81]